Protein AF-A0A7D9LVQ4-F1 (afdb_monomer_lite)

Secondary structure (DSSP, 8-state):
-PPP--------TTGGGSTTS--PPP---------------------------------------PPPHHHHHHHHHHHHHHHHHHHHHHHHHHHHHHHHHHHHHHHH---SSHHHHHHHHHHHHHHHHHHHHHH---HHHHHHHHHHHHHHHHHHHHHHHHHHHH-HHHHHHHHH----SSS-HHHHHHHHHHHHHHHHHHHHHHHHHHH--

Sequence (213 aa):
MPKESNQPKSDSRALRRLDPYNGSPREREENPERSSRHSSGEKARSRPSQSPSRSETRSRSRSPSEPPQWARELLKNQEEYRKELKRLQSEIERDRASMSTRDWRVSQHVFKYVGNKKQYELNNSIADKIQVALTTTDEQQRTAALNEGKRLLNERNKHILLAEKFGWDTVECYAAEPLAADADDAERIRKAVKESKRIRDEKKKGIRTLHYI

Structure (mmCIF, N/CA/C/O backbone):
data_AF-A0A7D9LVQ4-F1
#
_entry.id   AF-A0A7D9LVQ4-F1
#
loop_
_atom_site.group_PDB
_atom_site.id
_atom_site.type_symbol
_atom_site.label_atom_id
_atom_site.label_alt_id
_atom_site.label_comp_id
_atom_site.label_asym_id
_atom_site.label_entity_id
_atom_site.label_seq_id
_atom_site.pdbx_PDB_ins_code
_atom_site.Cartn_x
_atom_site.Cartn_y
_atom_site.Cartn_z
_atom_site.occupancy
_atom_site.B_iso_or_equiv
_atom_site.auth_seq_id
_atom_site.auth_comp_id
_atom_site.auth_asym_id
_atom_site.auth_atom_id
_atom_site.pdbx_PDB_model_num
ATOM 1 N N . MET A 1 1 ? 11.023 55.617 -27.545 1.00 41.41 1 MET A N 1
ATOM 2 C CA . MET A 1 1 ? 10.652 54.511 -28.454 1.00 41.41 1 MET A CA 1
ATOM 3 C C . MET A 1 1 ? 10.755 53.191 -27.693 1.00 41.41 1 MET A C 1
ATOM 5 O O . MET A 1 1 ? 11.867 52.694 -27.552 1.00 41.41 1 MET A O 1
ATOM 9 N N . PRO A 1 2 ? 9.662 52.664 -27.116 1.00 40.16 2 PRO A N 1
ATOM 10 C CA . PRO A 1 2 ? 9.670 51.356 -26.466 1.00 40.16 2 PRO A CA 1
ATOM 11 C C . PRO A 1 2 ? 9.410 50.246 -27.496 1.00 40.16 2 PRO A C 1
ATOM 13 O O . PRO A 1 2 ? 8.572 50.405 -28.380 1.00 40.16 2 PRO A O 1
ATOM 16 N N . LYS A 1 3 ? 10.153 49.137 -27.403 1.00 42.44 3 LYS A N 1
ATOM 17 C CA . LYS A 1 3 ? 9.945 47.944 -28.235 1.00 42.44 3 LYS A CA 1
ATOM 18 C C . LYS A 1 3 ? 8.906 47.039 -27.575 1.00 42.44 3 LYS A C 1
ATOM 20 O O . LYS A 1 3 ? 9.013 46.737 -26.390 1.00 42.44 3 LYS A O 1
ATOM 25 N N . GLU A 1 4 ? 7.915 46.648 -28.365 1.00 39.34 4 GLU A N 1
ATOM 26 C CA . GLU A 1 4 ? 6.771 45.826 -27.982 1.00 39.34 4 GLU A CA 1
ATOM 27 C C . GLU A 1 4 ? 7.184 44.421 -27.522 1.00 39.34 4 GLU A C 1
ATOM 29 O O . GLU A 1 4 ? 7.961 43.718 -28.172 1.00 39.34 4 GLU A O 1
ATOM 34 N N . SER A 1 5 ? 6.626 44.005 -26.387 1.00 40.78 5 SER A N 1
ATOM 35 C CA . SER A 1 5 ? 6.684 42.641 -25.873 1.00 40.78 5 SER A CA 1
ATOM 36 C C . SER A 1 5 ? 5.582 41.788 -26.511 1.00 40.78 5 SER A C 1
ATOM 38 O O . SER A 1 5 ? 4.409 41.941 -26.171 1.00 40.78 5 SER A O 1
ATOM 40 N N . ASN A 1 6 ? 5.941 40.846 -27.384 1.00 39.41 6 ASN A N 1
ATOM 41 C CA . ASN A 1 6 ? 5.017 39.802 -27.832 1.00 39.41 6 ASN A CA 1
ATOM 42 C C . ASN A 1 6 ? 5.032 38.639 -26.829 1.00 39.41 6 ASN A C 1
ATOM 44 O O . ASN A 1 6 ? 5.944 37.814 -26.832 1.00 39.41 6 ASN A O 1
ATOM 48 N N . GLN A 1 7 ? 4.010 38.563 -25.974 1.00 43.53 7 GLN A N 1
ATOM 49 C CA . GLN A 1 7 ? 3.670 37.335 -25.253 1.00 43.53 7 GLN A CA 1
ATOM 50 C C . GLN A 1 7 ? 2.853 36.413 -26.171 1.00 43.53 7 GLN A C 1
ATOM 52 O O . GLN A 1 7 ? 1.798 36.832 -26.652 1.00 43.53 7 GLN A O 1
ATOM 57 N N . PRO A 1 8 ? 3.230 35.139 -26.362 1.00 41.81 8 PRO A N 1
ATOM 58 C CA . PRO A 1 8 ? 2.279 34.151 -26.837 1.00 41.81 8 PRO A CA 1
ATOM 59 C C . PRO A 1 8 ? 1.390 33.710 -25.666 1.00 41.81 8 PRO A C 1
ATOM 61 O O . PRO A 1 8 ? 1.856 33.127 -24.687 1.00 41.81 8 PRO A O 1
ATOM 64 N N . LYS A 1 9 ? 0.085 33.979 -25.783 1.00 54.03 9 LYS A N 1
ATOM 65 C CA . LYS A 1 9 ? -0.960 33.381 -24.944 1.00 54.03 9 LYS A CA 1
ATOM 66 C C . LYS A 1 9 ? -0.962 31.869 -25.181 1.00 54.03 9 LYS A C 1
ATOM 68 O O . LYS A 1 9 ? -1.559 31.390 -26.142 1.00 54.03 9 LYS A O 1
ATOM 73 N N . SER A 1 10 ? -0.274 31.107 -24.334 1.00 39.78 10 SER A N 1
ATOM 74 C CA . SER A 1 10 ? -0.435 29.656 -24.311 1.00 39.78 10 SER A CA 1
ATOM 75 C C . SER A 1 10 ? -1.704 29.326 -23.529 1.00 39.78 10 SER A C 1
ATOM 77 O O . SER A 1 10 ? -1.663 29.077 -22.321 1.00 39.78 10 SER A O 1
ATOM 79 N N . ASP A 1 11 ? -2.837 29.326 -24.226 1.00 51.34 11 ASP A N 1
ATOM 80 C CA . ASP A 1 11 ? -4.048 28.667 -23.749 1.00 51.34 11 ASP A CA 1
ATOM 81 C C . ASP A 1 11 ? -3.738 27.176 -23.587 1.00 51.34 11 ASP A C 1
ATOM 83 O O . ASP A 1 11 ? -3.742 26.380 -24.532 1.00 51.34 11 ASP A O 1
ATOM 87 N N . SER A 1 12 ? -3.391 26.799 -22.359 1.00 45.44 12 SER A N 1
ATOM 88 C CA . SER A 1 12 ? -3.079 25.424 -22.011 1.00 45.44 12 SER A CA 1
ATOM 89 C C . SER A 1 12 ? -4.330 24.571 -22.180 1.00 45.44 12 SER A C 1
ATOM 91 O O . SER A 1 12 ? -5.287 24.647 -21.411 1.00 45.44 12 SER A O 1
ATOM 93 N N . ARG A 1 13 ? -4.264 23.669 -23.161 1.00 48.88 13 ARG A N 1
ATOM 94 C CA . ARG A 1 13 ? -5.197 22.564 -23.453 1.00 48.88 13 ARG A CA 1
ATOM 95 C C . ARG A 1 13 ? -5.576 21.716 -22.220 1.00 48.88 13 ARG A C 1
ATOM 97 O O . ARG A 1 13 ? -6.521 20.935 -22.286 1.00 48.88 13 ARG A O 1
ATOM 104 N N . ALA A 1 14 ? -4.839 21.866 -21.117 1.00 46.91 14 ALA A N 1
ATOM 105 C CA . ALA A 1 14 ? -5.085 21.252 -19.818 1.00 46.91 14 ALA A CA 1
ATOM 106 C C . ALA A 1 14 ? -6.321 21.813 -19.085 1.00 46.91 14 ALA A C 1
ATOM 108 O O . ALA A 1 14 ? -6.994 21.044 -18.407 1.00 46.91 14 ALA A O 1
ATOM 109 N N . LEU A 1 15 ? -6.672 23.095 -19.262 1.00 44.94 15 LEU A N 1
ATOM 110 C CA . LEU A 1 15 ? -7.808 23.703 -18.549 1.00 44.94 15 LEU A CA 1
ATOM 111 C C . LEU A 1 15 ? -9.171 23.299 -19.134 1.00 44.94 15 LEU A C 1
ATOM 113 O O . LEU A 1 15 ? -10.131 23.145 -18.395 1.00 44.94 15 LEU A O 1
ATOM 117 N N . ARG A 1 16 ? -9.252 22.986 -20.435 1.00 46.41 16 ARG A N 1
ATOM 118 C CA . ARG A 1 16 ? -10.515 22.568 -21.083 1.00 46.41 16 ARG A CA 1
ATOM 119 C C . ARG A 1 16 ? -10.973 21.142 -20.750 1.00 46.41 16 ARG A C 1
ATOM 121 O O . ARG A 1 16 ? -12.013 20.711 -21.236 1.00 46.41 16 ARG A O 1
ATOM 128 N N . ARG A 1 17 ? -10.197 20.371 -19.982 1.00 51.84 17 ARG A N 1
ATOM 129 C CA . ARG A 1 17 ? -10.533 18.975 -19.641 1.00 51.84 17 ARG A CA 1
ATOM 130 C C . ARG A 1 17 ? -11.261 18.817 -18.308 1.00 51.84 17 ARG A C 1
ATOM 132 O 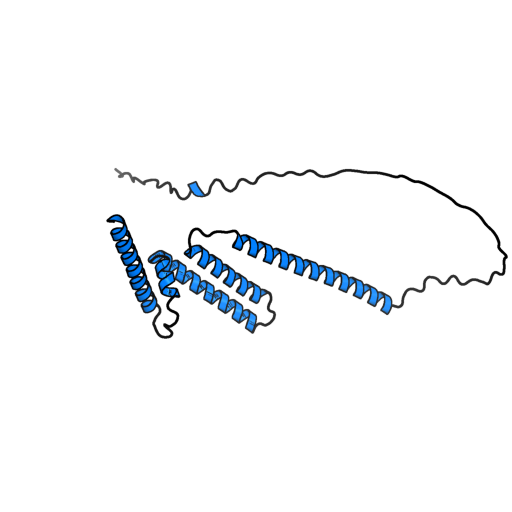O . ARG A 1 17 ? -11.652 17.697 -17.995 1.00 51.84 17 ARG A O 1
ATOM 139 N N . LEU A 1 18 ? -11.442 19.898 -17.550 1.00 45.56 18 LEU A N 1
ATOM 140 C CA . LEU A 1 18 ? -12.028 19.841 -16.209 1.00 45.56 18 LEU A CA 1
ATOM 141 C C . LEU A 1 18 ? -13.467 20.379 -16.122 1.00 45.56 18 LEU A C 1
ATOM 143 O O . LEU A 1 18 ? -14.102 20.188 -15.092 1.00 45.56 18 LEU A O 1
ATOM 147 N N . ASP A 1 19 ? -14.020 20.952 -17.194 1.00 47.47 19 ASP A N 1
ATOM 148 C CA . ASP A 1 19 ? -15.305 21.666 -17.116 1.00 47.47 19 ASP A CA 1
ATOM 149 C C . ASP A 1 19 ? -16.617 20.859 -17.275 1.00 47.47 19 ASP A C 1
ATOM 151 O O . ASP A 1 19 ? -17.645 21.397 -16.869 1.00 47.47 19 ASP A O 1
ATOM 155 N N . PRO A 1 20 ? -16.703 19.606 -17.779 1.00 47.31 20 PRO A N 1
ATOM 156 C CA . PRO A 1 20 ? -18.029 18.997 -17.950 1.00 47.31 20 PRO A CA 1
ATOM 157 C C . PRO A 1 20 ? -18.538 18.153 -16.765 1.00 47.31 20 PRO A C 1
ATOM 159 O O . PRO A 1 20 ? -19.626 17.597 -16.871 1.00 47.31 20 PRO A O 1
ATOM 162 N N . TYR A 1 21 ? -17.819 18.031 -15.641 1.00 47.75 21 TYR A N 1
ATOM 163 C CA . TYR A 1 21 ? -18.148 17.010 -14.623 1.00 47.75 21 TYR A CA 1
ATOM 164 C C . TYR A 1 21 ? -18.778 17.505 -13.307 1.00 47.75 21 TYR A C 1
ATOM 166 O O . TYR A 1 21 ? -18.943 16.705 -12.393 1.00 47.75 21 TYR A O 1
ATOM 174 N N . ASN A 1 22 ? -19.221 18.766 -13.221 1.00 45.91 22 ASN A N 1
ATOM 175 C CA . ASN A 1 22 ? -19.940 19.297 -12.044 1.00 45.91 22 ASN A CA 1
ATOM 176 C C . ASN A 1 22 ? -21.467 19.454 -12.229 1.00 45.91 22 ASN A C 1
ATOM 178 O O . ASN A 1 22 ? -22.117 20.181 -11.480 1.00 45.91 22 ASN A O 1
ATOM 182 N N . GLY A 1 23 ? -22.073 18.772 -13.204 1.00 37.34 23 GLY A N 1
ATOM 183 C CA . GLY A 1 23 ? -23.531 18.748 -13.370 1.00 37.34 23 GLY A CA 1
ATOM 184 C C . GLY A 1 23 ? -24.192 17.613 -12.582 1.00 37.34 23 GLY A C 1
ATOM 185 O O . GLY A 1 23 ? -24.276 16.498 -13.089 1.00 37.34 23 GLY A O 1
ATOM 186 N N . SER A 1 24 ? -24.686 17.886 -11.370 1.00 40.53 24 SER A N 1
ATOM 187 C CA . SER A 1 24 ? -25.572 16.966 -10.632 1.00 40.53 24 SER A CA 1
ATOM 188 C C . SER A 1 24 ? -26.887 16.722 -11.385 1.00 40.53 24 SER A C 1
ATOM 190 O O . SER A 1 24 ? -27.553 17.694 -11.756 1.00 40.53 24 SER A O 1
ATOM 192 N N . PRO A 1 25 ? -27.351 15.468 -11.537 1.00 39.19 25 PRO A N 1
ATOM 193 C CA . PRO A 1 25 ? -28.743 15.203 -11.864 1.00 39.19 25 PRO A CA 1
ATOM 194 C C . PRO A 1 25 ? -29.635 15.465 -10.648 1.00 39.19 25 PRO A C 1
ATOM 196 O O . PRO A 1 25 ? -29.386 14.978 -9.546 1.00 39.19 25 PRO A O 1
ATOM 199 N N . ARG A 1 26 ? -30.658 16.277 -10.908 1.00 35.12 26 ARG A N 1
ATOM 200 C CA . ARG A 1 26 ? -31.693 16.756 -9.999 1.00 35.12 26 ARG A CA 1
ATOM 201 C C . ARG A 1 26 ? -32.497 15.642 -9.327 1.00 35.12 26 ARG A C 1
ATOM 203 O O . ARG A 1 26 ? -32.717 14.570 -9.881 1.00 35.12 26 ARG A O 1
ATOM 210 N N . GLU A 1 27 ? -32.963 16.028 -8.149 1.00 35.53 27 GLU A N 1
ATOM 211 C CA . GLU A 1 27 ? -34.036 15.504 -7.312 1.00 35.53 27 GLU A CA 1
ATOM 212 C C . GLU A 1 27 ? -35.165 14.778 -8.057 1.00 35.53 27 GLU A C 1
ATOM 214 O O . GLU A 1 27 ? -35.695 15.254 -9.063 1.00 35.53 27 GLU A O 1
ATOM 219 N N . ARG A 1 28 ? -35.616 13.676 -7.455 1.00 30.42 28 ARG A N 1
ATOM 220 C CA . ARG A 1 28 ? -37.018 13.273 -7.517 1.00 30.42 28 ARG A CA 1
ATOM 221 C C . ARG A 1 28 ? -37.479 12.905 -6.112 1.00 30.42 28 ARG A C 1
ATOM 223 O O . ARG A 1 28 ? -37.323 11.771 -5.668 1.00 30.42 28 ARG A O 1
ATOM 230 N N . GLU A 1 29 ? -37.988 13.912 -5.412 1.00 36.12 29 GLU A N 1
ATOM 231 C CA . GLU A 1 29 ? -38.986 13.726 -4.362 1.00 36.12 29 GLU A CA 1
ATOM 232 C C . GLU A 1 29 ? -40.228 13.080 -4.978 1.00 36.12 29 GLU A C 1
ATOM 234 O O . GLU A 1 29 ? -40.628 13.515 -6.051 1.00 36.12 29 GLU A O 1
ATOM 239 N N . GLU A 1 30 ? -40.847 12.116 -4.292 1.00 31.17 30 GLU A N 1
ATOM 240 C CA . GLU A 1 30 ? -42.290 12.140 -4.011 1.00 31.17 30 GLU A CA 1
ATOM 241 C C . GLU A 1 30 ? -42.520 11.462 -2.649 1.00 31.17 30 GLU A C 1
ATOM 243 O O . GLU A 1 30 ? -42.105 10.328 -2.403 1.00 31.17 30 GLU A O 1
ATOM 248 N N . ASN A 1 31 ? -43.137 12.219 -1.747 1.00 29.56 31 ASN A N 1
ATOM 249 C CA . ASN A 1 31 ? -43.658 11.806 -0.447 1.00 29.56 31 ASN A CA 1
ATOM 250 C C . ASN A 1 31 ? -45.212 11.818 -0.544 1.00 29.56 31 ASN A C 1
ATOM 252 O O . ASN A 1 31 ? -45.757 11.982 -1.632 1.00 29.56 31 ASN A O 1
ATOM 256 N N . PRO A 1 32 ? -45.944 11.717 0.570 1.00 60.38 32 PRO A N 1
ATOM 257 C CA . PRO A 1 32 ? -46.756 10.593 1.034 1.00 60.38 32 PRO A CA 1
ATOM 258 C C . PRO A 1 32 ? -48.264 10.782 0.760 1.00 60.38 32 PRO A C 1
ATOM 260 O O . PRO A 1 32 ? -48.680 11.821 0.271 1.00 60.38 32 PRO A O 1
ATOM 263 N N . GLU A 1 33 ? -49.109 9.818 1.152 1.00 31.59 33 GLU A N 1
ATOM 264 C CA . GLU A 1 33 ? -50.241 10.058 2.074 1.00 31.59 33 GLU A CA 1
ATOM 265 C C . GLU A 1 33 ? -51.226 8.876 2.169 1.00 31.59 33 GLU A C 1
ATOM 267 O O . GLU A 1 33 ? -51.592 8.278 1.164 1.00 31.59 33 GLU A O 1
ATOM 272 N N . ARG A 1 34 ? -51.755 8.703 3.400 1.00 32.25 34 ARG A N 1
ATOM 273 C CA . ARG A 1 34 ? -53.138 8.295 3.756 1.00 32.25 34 ARG A CA 1
ATOM 274 C C . ARG A 1 34 ? -53.580 6.863 3.410 1.00 32.25 34 ARG A C 1
ATOM 276 O O . ARG A 1 34 ? -53.194 6.285 2.418 1.00 32.25 34 ARG A O 1
ATOM 283 N N . SER A 1 35 ? -54.505 6.213 4.109 1.00 29.62 35 SER A N 1
ATOM 284 C CA . SER A 1 35 ? -55.306 6.432 5.321 1.00 29.62 35 SER A CA 1
ATOM 285 C C . SER A 1 35 ? -56.322 5.283 5.319 1.00 29.62 35 SER A C 1
ATOM 287 O O . SER A 1 35 ? -56.847 4.995 4.249 1.00 29.62 35 SER A O 1
ATOM 289 N N . SER A 1 36 ? -56.711 4.779 6.502 1.00 33.19 36 SER A N 1
ATOM 290 C CA . SER A 1 36 ? -58.080 4.283 6.779 1.00 33.19 36 SER A CA 1
ATOM 291 C C . SER A 1 36 ? -58.478 2.957 6.093 1.00 33.19 36 SER A C 1
ATOM 293 O O . SER A 1 36 ? -58.090 2.675 4.977 1.00 33.19 36 SER A O 1
ATOM 295 N N . ARG A 1 37 ? -59.309 2.057 6.615 1.00 33.34 37 ARG A N 1
ATOM 296 C CA . ARG A 1 37 ? -60.039 1.806 7.866 1.00 33.34 37 ARG A CA 1
ATOM 297 C C . ARG A 1 37 ? -60.650 0.402 7.673 1.00 33.34 37 ARG A C 1
ATOM 299 O O . ARG A 1 37 ? -60.961 0.033 6.549 1.00 33.34 37 ARG A O 1
ATOM 306 N N . HIS A 1 38 ? -60.880 -0.289 8.786 1.00 36.44 38 HIS A N 1
ATOM 307 C CA . HIS A 1 38 ? -62.028 -1.160 9.092 1.00 36.44 38 HIS A CA 1
ATOM 308 C C . HIS A 1 38 ? -62.482 -2.222 8.073 1.00 36.44 38 HIS A C 1
ATOM 310 O O . HIS A 1 38 ? -63.027 -1.895 7.025 1.00 36.44 38 HIS A O 1
ATOM 316 N N . SER A 1 39 ? -62.522 -3.487 8.503 1.00 32.31 39 SER A N 1
ATOM 317 C CA . SER A 1 39 ? -63.793 -4.228 8.471 1.00 32.31 39 SER A CA 1
ATOM 318 C C . SER A 1 39 ? -63.799 -5.495 9.320 1.00 32.31 39 SER A C 1
ATOM 320 O O . SER A 1 39 ? -62.857 -6.276 9.375 1.00 32.31 39 SER A O 1
ATOM 322 N N . SER A 1 40 ? -64.933 -5.604 9.990 1.00 43.06 40 SER A N 1
ATOM 323 C CA . SER A 1 40 ? -65.486 -6.601 10.893 1.00 43.06 40 SER A CA 1
ATOM 324 C C . SER A 1 40 ? -66.015 -7.861 10.193 1.00 43.06 40 SER A C 1
ATOM 326 O O . SER A 1 40 ? -66.334 -7.835 9.009 1.00 43.06 40 SER A O 1
ATOM 328 N N . GLY A 1 41 ? -66.209 -8.927 10.976 1.00 31.44 41 GLY A N 1
ATOM 329 C CA . GLY A 1 41 ? -67.007 -10.115 10.631 1.00 31.44 41 GLY A CA 1
ATOM 330 C C . GLY A 1 41 ? -66.762 -11.238 11.647 1.00 31.44 41 GLY A C 1
ATOM 331 O O . GLY A 1 41 ? -65.756 -11.926 11.575 1.00 31.44 41 GLY A O 1
ATOM 332 N N . GLU A 1 42 ? -67.471 -11.245 12.778 1.00 36.44 42 GLU A N 1
ATOM 333 C CA . GLU A 1 42 ? -68.610 -12.138 13.073 1.00 36.44 42 GLU A CA 1
ATOM 334 C C . GLU A 1 42 ? -68.379 -13.644 12.816 1.00 36.44 42 GLU A C 1
ATOM 336 O O . GLU A 1 42 ? -68.316 -14.080 11.671 1.00 36.44 42 GLU A O 1
ATOM 341 N N . LYS A 1 43 ? -68.455 -14.475 13.871 1.00 39.91 43 LYS A N 1
ATOM 342 C CA . LYS A 1 43 ? -69.637 -15.331 14.117 1.00 39.91 43 LYS A CA 1
ATOM 343 C C . LYS A 1 43 ? -69.551 -16.131 15.420 1.00 39.91 43 LYS A C 1
ATOM 345 O O . LYS A 1 43 ? -68.512 -16.634 15.828 1.00 39.91 43 LYS A O 1
ATOM 350 N N . ALA A 1 44 ? -70.719 -16.217 16.044 1.00 40.00 44 ALA A N 1
ATOM 351 C CA . ALA A 1 44 ? -71.031 -16.791 17.340 1.00 40.00 44 ALA A CA 1
ATOM 352 C C . ALA A 1 44 ? -71.012 -18.328 17.394 1.00 40.00 44 ALA A C 1
ATOM 354 O O . ALA A 1 44 ? -71.257 -18.996 16.390 1.00 40.00 44 ALA A O 1
ATOM 355 N N . ARG A 1 45 ? -70.923 -18.864 18.621 1.00 38.09 45 ARG A N 1
ATOM 356 C CA . ARG A 1 45 ? -71.774 -19.975 19.083 1.00 38.09 45 ARG A CA 1
ATOM 357 C C . ARG A 1 45 ? -71.902 -19.979 20.612 1.00 38.09 45 ARG A C 1
ATOM 359 O O . ARG A 1 45 ? -70.921 -20.074 21.337 1.00 38.09 45 ARG A O 1
ATOM 366 N N . SER A 1 46 ? -73.147 -19.857 21.067 1.00 35.78 46 SER A N 1
ATOM 367 C CA . SER A 1 46 ? -73.645 -20.116 22.427 1.00 35.78 46 SER A CA 1
ATOM 368 C C . SER A 1 46 ? -73.520 -21.619 22.754 1.00 35.78 46 SER A C 1
ATOM 370 O O . SER A 1 46 ? -73.516 -22.429 21.830 1.00 35.78 46 SER A O 1
ATOM 372 N N . ARG A 1 47 ? -73.450 -22.091 24.009 1.00 44.75 47 ARG A N 1
ATOM 373 C CA . ARG A 1 47 ? -74.527 -22.163 25.031 1.00 44.75 47 ARG A CA 1
ATOM 374 C C . ARG A 1 47 ? -73.979 -22.915 26.300 1.00 44.75 47 ARG A C 1
ATOM 376 O O . ARG A 1 47 ? -72.795 -23.225 26.298 1.00 44.75 47 ARG A O 1
ATOM 383 N N . PRO A 1 48 ? -74.734 -23.173 27.396 1.00 50.97 48 PRO A N 1
ATOM 384 C CA . PRO A 1 48 ? -74.494 -22.499 28.677 1.00 50.97 48 PRO A CA 1
ATOM 385 C C . PRO A 1 48 ? -74.351 -23.429 29.913 1.00 50.97 48 PRO A C 1
ATOM 387 O O . PRO A 1 48 ? -74.487 -24.645 29.832 1.00 50.97 48 PRO A O 1
ATOM 390 N N . SER A 1 49 ? -74.277 -22.766 31.075 1.00 35.41 49 SER A N 1
ATOM 391 C CA . SER A 1 49 ? -74.829 -23.161 32.386 1.00 35.41 49 SER A CA 1
ATOM 392 C C . SER A 1 49 ? -73.899 -23.907 33.356 1.00 35.41 49 SER A C 1
ATOM 394 O O . SER A 1 49 ? -73.526 -25.048 33.136 1.00 35.41 49 SER A O 1
ATOM 396 N N . GLN A 1 50 ? -73.551 -23.255 34.469 1.00 34.88 50 GLN A N 1
ATOM 397 C CA . GLN A 1 50 ? -74.200 -23.390 35.786 1.00 34.88 50 GLN A CA 1
ATOM 398 C C . GLN A 1 50 ? -73.246 -22.856 36.865 1.00 34.88 50 GLN A C 1
ATOM 400 O O . GLN A 1 50 ? -72.119 -23.318 37.014 1.00 34.88 50 GLN A O 1
ATOM 405 N N . SER A 1 51 ? -73.707 -21.857 37.615 1.00 39.28 51 SER A N 1
ATOM 406 C CA . SER A 1 51 ? -73.126 -21.478 38.907 1.00 39.28 51 SER A CA 1
ATOM 407 C C . SER A 1 51 ? -73.536 -22.514 39.966 1.00 39.28 51 SER A C 1
ATOM 409 O O . SER A 1 51 ? -74.566 -23.169 39.804 1.00 39.28 51 SER A O 1
ATOM 411 N N . PRO A 1 52 ? -72.810 -22.604 41.090 1.00 47.12 52 PRO A N 1
ATOM 412 C CA . PRO A 1 52 ? -73.311 -21.852 42.233 1.00 47.12 52 PRO A CA 1
ATOM 413 C C . PRO A 1 52 ? -72.231 -21.161 43.072 1.00 47.12 52 PRO A C 1
ATOM 415 O O . PRO A 1 52 ? -71.091 -21.593 43.209 1.00 47.12 52 PRO A O 1
ATOM 418 N N . SER A 1 53 ? -72.688 -20.061 43.657 1.00 41.19 53 SER A N 1
ATOM 419 C CA . SER A 1 53 ? -72.096 -19.257 44.716 1.00 41.19 53 SER A CA 1
ATOM 420 C C . SER A 1 53 ? -71.356 -20.043 45.801 1.00 41.19 53 SER A C 1
ATOM 422 O O . SER A 1 53 ? -71.924 -20.982 46.364 1.00 41.19 53 SER A O 1
ATOM 424 N N . ARG A 1 54 ? -70.218 -19.508 46.265 1.00 36.94 54 ARG A N 1
ATOM 425 C CA . ARG A 1 54 ? -70.007 -19.351 47.710 1.00 36.94 54 ARG A CA 1
ATOM 426 C C . ARG A 1 54 ? -68.897 -18.360 48.073 1.00 36.94 54 ARG A C 1
ATOM 428 O O . ARG A 1 54 ? -67.768 -18.468 47.614 1.00 36.94 54 ARG A O 1
ATOM 435 N N . SER A 1 55 ? -69.284 -17.487 49.003 1.00 37.41 55 SER A N 1
ATOM 436 C CA . SER A 1 55 ? -68.492 -16.813 50.040 1.00 37.41 55 SER A CA 1
ATOM 437 C C . SER A 1 55 ? -67.439 -15.785 49.627 1.00 37.41 55 SER A C 1
ATOM 439 O O . SER A 1 55 ? -66.301 -16.096 49.292 1.00 37.41 55 SER A O 1
ATOM 441 N N . GLU A 1 56 ? -67.840 -14.531 49.834 1.00 47.03 56 GLU A N 1
ATOM 442 C CA . GLU A 1 56 ? -66.994 -13.423 50.253 1.00 47.03 56 GLU A CA 1
ATOM 443 C C . GLU A 1 56 ? -66.015 -13.836 51.360 1.00 47.03 56 GLU A C 1
ATOM 445 O O . GLU A 1 56 ? -66.407 -14.244 52.454 1.00 47.03 56 GLU A O 1
ATOM 450 N N . THR A 1 57 ? -64.731 -13.596 51.115 1.00 42.50 57 THR A N 1
ATOM 451 C CA . THR A 1 57 ? -63.777 -13.275 52.174 1.00 42.50 57 THR A CA 1
ATOM 452 C C . THR A 1 57 ? -62.988 -12.043 51.765 1.00 42.50 57 THR A C 1
ATOM 454 O O . THR A 1 57 ? -62.122 -12.102 50.898 1.00 42.50 57 THR A O 1
ATOM 457 N N . ARG A 1 58 ? -63.329 -10.930 52.422 1.00 40.62 58 ARG A N 1
ATOM 458 C CA . ARG A 1 58 ? -62.424 -9.897 52.943 1.00 40.62 58 ARG A CA 1
ATOM 459 C C . ARG A 1 58 ? -61.170 -9.590 52.114 1.00 40.62 58 ARG A C 1
ATOM 461 O O . ARG A 1 58 ? -60.149 -10.260 52.212 1.00 40.62 58 ARG A O 1
ATOM 468 N N . SER A 1 59 ? -61.239 -8.441 51.450 1.00 48.12 59 SER A N 1
ATOM 469 C CA . SER A 1 59 ? -60.253 -7.358 51.511 1.00 48.12 59 SER A CA 1
ATOM 470 C C . SER A 1 59 ? -58.798 -7.741 51.795 1.00 48.12 59 SER A C 1
ATOM 472 O O . SER A 1 59 ? -58.383 -7.878 52.945 1.00 48.12 59 SER A O 1
ATOM 474 N N . ARG A 1 60 ? -57.981 -7.676 50.747 1.00 41.97 60 ARG A N 1
ATOM 475 C CA . ARG A 1 60 ? -56.736 -6.904 50.784 1.00 41.97 60 ARG A CA 1
ATOM 476 C C . ARG A 1 60 ? -56.417 -6.465 49.365 1.00 41.97 60 ARG A C 1
ATOM 478 O O . ARG A 1 60 ? -55.859 -7.224 48.580 1.00 41.97 60 ARG A O 1
ATOM 485 N N . SER A 1 61 ? -56.773 -5.224 49.055 1.00 47.47 61 SER A N 1
ATOM 486 C CA . SER A 1 61 ? -56.186 -4.466 47.957 1.00 47.47 61 SER A CA 1
ATOM 487 C C . SER A 1 61 ? -54.679 -4.398 48.215 1.00 47.47 61 SER A C 1
ATOM 489 O O . SER A 1 61 ? -54.190 -3.507 48.903 1.00 47.47 61 SER A O 1
ATOM 491 N N . ARG A 1 62 ? -53.935 -5.407 47.756 1.00 50.97 62 ARG A N 1
ATOM 492 C CA . ARG A 1 62 ? -52.489 -5.297 47.612 1.00 50.97 62 ARG A CA 1
ATOM 493 C C . ARG A 1 62 ? -52.289 -4.354 46.441 1.00 50.97 62 ARG A C 1
ATOM 495 O O . ARG A 1 62 ? -52.433 -4.757 45.291 1.00 50.97 62 ARG A O 1
ATOM 502 N N . SER A 1 63 ? -51.987 -3.096 46.746 1.00 58.34 63 SER A N 1
ATOM 503 C CA . SER A 1 63 ? -51.282 -2.222 45.813 1.00 58.34 63 SER A CA 1
ATOM 504 C C . SER A 1 63 ? -50.155 -3.042 45.171 1.00 58.34 63 SER A C 1
ATOM 506 O O . SER A 1 63 ? -49.518 -3.808 45.907 1.00 58.34 63 SER A O 1
ATOM 508 N N . PRO A 1 64 ? -49.918 -2.954 43.848 1.00 59.00 64 PRO A N 1
ATOM 509 C CA . PRO A 1 64 ? -48.825 -3.683 43.218 1.00 59.00 64 PRO A CA 1
ATOM 510 C C . PRO A 1 64 ? -47.553 -3.359 43.995 1.00 59.00 64 PRO A C 1
ATOM 512 O O . PRO A 1 64 ? -47.143 -2.200 44.046 1.00 59.00 64 PRO A O 1
ATOM 515 N N . SER A 1 65 ? -47.003 -4.346 44.708 1.00 72.31 65 SER A N 1
ATOM 516 C CA . SER A 1 65 ? -45.797 -4.129 45.493 1.00 72.31 65 SER A CA 1
ATOM 517 C C . SER A 1 65 ? -44.716 -3.749 44.504 1.00 72.31 65 SER A C 1
ATOM 519 O O . SER A 1 65 ? -44.386 -4.537 43.614 1.00 72.31 65 SER A O 1
ATOM 521 N N . GLU A 1 66 ? -44.240 -2.522 44.633 1.00 77.31 66 GLU A N 1
ATOM 522 C CA . GLU A 1 66 ? -43.221 -1.962 43.774 1.00 77.31 66 GLU A CA 1
ATOM 523 C C . GLU A 1 66 ? -42.033 -2.944 43.721 1.00 77.31 6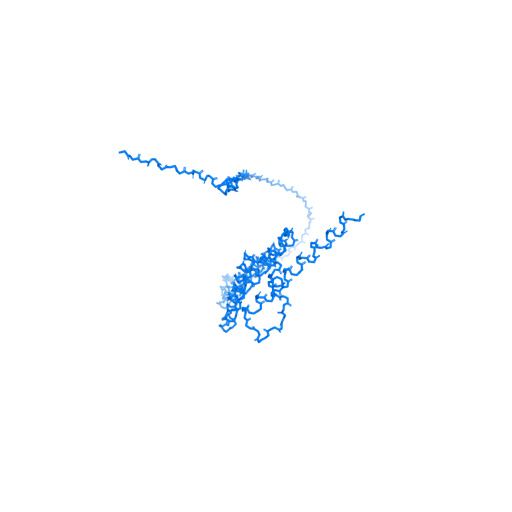6 GLU A C 1
ATOM 525 O O . GLU A 1 66 ? -41.587 -3.403 44.780 1.00 77.31 66 GLU A O 1
ATOM 530 N N . PRO A 1 67 ? -41.559 -3.349 42.526 1.00 83.81 67 PRO A N 1
ATOM 531 C CA . PRO A 1 67 ? -40.568 -4.409 42.419 1.00 83.81 67 PRO A CA 1
ATOM 532 C C . PRO A 1 67 ? -39.321 -4.056 43.241 1.00 83.81 67 PRO A C 1
ATOM 534 O O . PRO A 1 67 ? -38.954 -2.874 43.305 1.00 83.81 67 PRO A O 1
ATOM 537 N N . PRO A 1 68 ? -38.666 -5.044 43.879 1.00 90.69 68 PRO A N 1
ATOM 538 C CA . PRO A 1 68 ? -37.450 -4.809 44.647 1.00 90.69 68 PRO A CA 1
ATOM 539 C C . PRO A 1 68 ? -36.419 -4.026 43.828 1.00 90.69 68 PRO A C 1
ATOM 541 O O . PRO A 1 68 ? -36.340 -4.200 42.612 1.00 90.69 68 PRO A O 1
ATOM 544 N N . GLN A 1 69 ? -35.615 -3.184 44.478 1.00 90.00 69 GLN A N 1
ATOM 545 C CA . GLN A 1 69 ? -34.645 -2.320 43.789 1.00 90.00 69 GLN A CA 1
ATOM 546 C C . GLN A 1 69 ? -33.733 -3.104 42.836 1.00 90.00 69 GLN A C 1
ATOM 548 O O . GLN A 1 69 ? -33.578 -2.709 41.685 1.00 90.00 69 GLN A O 1
ATOM 553 N N . TRP A 1 70 ? -33.245 -4.276 43.256 1.00 92.38 70 TRP A N 1
ATOM 554 C CA . TRP A 1 70 ? -32.419 -5.146 42.413 1.00 92.38 70 TRP A CA 1
ATOM 555 C C . TRP A 1 70 ? -33.127 -5.595 41.126 1.00 92.38 70 TRP A C 1
ATOM 557 O O . TRP A 1 70 ? -32.478 -5.749 40.098 1.00 92.38 70 TRP A O 1
ATOM 567 N N . ALA A 1 71 ? -34.449 -5.789 41.150 1.00 92.31 71 ALA A N 1
ATOM 568 C CA . ALA A 1 71 ? -35.214 -6.223 39.983 1.00 92.31 71 ALA A CA 1
ATOM 569 C C . ALA A 1 71 ? -35.383 -5.081 38.971 1.00 92.31 71 ALA A C 1
ATOM 571 O O . ALA A 1 71 ? -35.365 -5.318 37.765 1.00 92.31 71 ALA A O 1
ATOM 572 N N . ARG A 1 72 ? -35.497 -3.835 39.453 1.00 92.06 72 ARG A N 1
ATOM 573 C CA . ARG A 1 72 ? -35.501 -2.637 38.597 1.00 92.06 72 ARG A CA 1
ATOM 574 C C . ARG A 1 72 ? -34.120 -2.377 38.004 1.00 92.06 72 ARG A C 1
ATOM 576 O O . ARG A 1 72 ? -34.024 -2.117 36.810 1.00 92.06 72 ARG A O 1
ATOM 583 N N . GLU A 1 73 ? -33.071 -2.503 38.816 1.00 94.94 73 GLU A N 1
ATOM 584 C CA . GLU A 1 73 ? -31.675 -2.382 38.378 1.00 94.94 73 GLU A CA 1
ATOM 585 C C . GLU A 1 73 ? -31.347 -3.432 37.306 1.00 94.94 73 GLU A C 1
ATOM 587 O O . GLU A 1 73 ? -30.795 -3.111 36.259 1.00 94.94 73 GLU A O 1
ATOM 592 N N . LEU A 1 74 ? -31.768 -4.685 37.518 1.00 95.50 74 LEU A N 1
ATOM 593 C CA . LEU A 1 74 ? -31.582 -5.770 36.557 1.00 95.50 74 LEU A CA 1
ATOM 594 C C . LEU A 1 74 ? -32.303 -5.491 35.232 1.00 95.50 74 LEU A C 1
ATOM 596 O O . LEU A 1 74 ? -31.736 -5.734 34.167 1.00 95.50 74 LEU A O 1
ATOM 600 N N . LEU A 1 75 ? -33.533 -4.970 35.285 1.00 94.62 75 LEU A N 1
ATOM 601 C CA . LEU A 1 75 ? -34.294 -4.611 34.087 1.00 94.62 75 LEU A CA 1
ATOM 602 C C . LEU A 1 75 ? -33.625 -3.460 33.324 1.00 94.62 75 LEU A C 1
ATOM 604 O O . LEU A 1 75 ? -33.471 -3.539 32.106 1.00 94.62 75 LEU A O 1
ATOM 608 N N . LYS A 1 76 ? -33.164 -2.434 34.044 1.00 94.69 76 LYS A N 1
ATOM 609 C CA . LYS A 1 76 ? -32.422 -1.305 33.475 1.00 94.69 76 LYS A CA 1
ATOM 610 C C . LYS A 1 76 ? -31.132 -1.773 32.795 1.00 94.69 76 LYS A C 1
ATOM 612 O O . LYS A 1 76 ? -30.913 -1.453 31.628 1.00 94.69 76 LYS A O 1
ATOM 617 N N . ASN A 1 77 ? -30.342 -2.614 33.463 1.00 95.69 77 ASN A N 1
ATOM 618 C CA . ASN A 1 77 ? -29.135 -3.206 32.882 1.00 95.69 77 ASN A CA 1
ATOM 619 C C . ASN A 1 77 ? -29.463 -4.046 31.639 1.00 95.69 77 ASN A C 1
ATOM 621 O O . ASN A 1 77 ? -28.753 -3.984 30.639 1.00 95.69 77 ASN A O 1
ATOM 625 N N . GLN A 1 78 ? -30.564 -4.804 31.651 1.00 96.62 78 GLN A N 1
ATOM 626 C CA . GLN A 1 78 ? -30.997 -5.577 30.485 1.00 96.62 78 GLN A CA 1
ATOM 627 C C . GLN A 1 78 ? -31.331 -4.674 29.286 1.00 96.62 78 GLN A C 1
ATOM 629 O O . GLN A 1 78 ? -30.999 -5.014 28.148 1.00 96.62 78 GLN A O 1
ATOM 634 N N . GLU A 1 79 ? -31.977 -3.530 29.514 1.00 96.38 79 GLU A N 1
ATOM 635 C CA . GLU A 1 79 ? -32.245 -2.542 28.465 1.00 96.38 79 GLU A CA 1
ATOM 636 C C . GLU A 1 79 ? -30.962 -1.907 27.925 1.00 96.38 79 GLU A C 1
ATOM 638 O O . GLU A 1 79 ? -30.830 -1.743 26.710 1.00 96.38 79 GLU A O 1
ATOM 643 N N . GLU A 1 80 ? -30.009 -1.584 28.799 1.00 96.44 80 GLU A N 1
ATOM 644 C CA . GLU A 1 80 ? -28.702 -1.041 28.418 1.00 96.44 80 GLU A CA 1
ATOM 645 C C . GLU A 1 80 ? -27.905 -2.041 27.574 1.00 96.44 80 GLU A C 1
ATOM 647 O O . GLU A 1 80 ? -27.488 -1.704 26.465 1.00 96.44 80 GLU A O 1
ATOM 652 N N . TYR A 1 81 ? -27.804 -3.304 28.000 1.00 96.50 81 TYR A N 1
ATOM 653 C CA . TYR A 1 81 ? -27.147 -4.344 27.204 1.00 96.50 81 TYR A CA 1
ATOM 654 C C . TYR A 1 81 ? -27.835 -4.572 25.857 1.00 96.50 81 TYR A C 1
ATOM 656 O O . TYR A 1 81 ? -27.164 -4.760 24.846 1.00 96.50 81 TYR A O 1
ATOM 664 N N . ARG A 1 82 ? -29.172 -4.514 25.796 1.00 96.38 82 ARG A N 1
ATOM 665 C CA . ARG A 1 82 ? -29.903 -4.612 24.521 1.00 96.38 82 ARG A CA 1
ATOM 666 C C . ARG A 1 82 ? -29.588 -3.448 23.584 1.00 96.38 82 ARG A C 1
ATOM 668 O O . ARG A 1 82 ? -29.512 -3.661 22.374 1.00 96.38 82 ARG A O 1
ATOM 675 N N . LYS A 1 83 ? -29.430 -2.231 24.111 1.00 96.94 83 LYS A N 1
ATOM 676 C CA . LYS A 1 83 ? -29.033 -1.057 23.318 1.00 96.94 83 LYS A CA 1
ATOM 677 C C . LYS A 1 83 ? -27.606 -1.209 22.803 1.00 96.94 83 LYS A C 1
ATOM 679 O O . LYS A 1 83 ? -27.384 -1.002 21.613 1.00 96.94 83 LYS A O 1
ATOM 684 N N . GLU A 1 84 ? -26.684 -1.638 23.659 1.00 96.38 84 GLU A N 1
ATOM 685 C CA . GLU A 1 84 ? -25.284 -1.832 23.278 1.00 96.38 84 GLU A CA 1
ATOM 686 C C . GLU A 1 84 ? -25.131 -2.949 22.239 1.00 96.38 84 GLU A C 1
ATOM 688 O O . GLU A 1 84 ? -24.459 -2.766 21.228 1.00 96.38 84 GLU A O 1
ATOM 693 N N . LEU A 1 85 ? -25.855 -4.063 22.395 1.00 95.94 85 LEU A N 1
ATOM 694 C CA . LEU A 1 85 ? -25.886 -5.131 21.393 1.00 95.94 85 LEU A CA 1
ATOM 695 C C . LEU A 1 85 ? -26.399 -4.633 20.038 1.00 95.94 85 LEU A C 1
ATOM 697 O O . LEU A 1 85 ? -25.778 -4.913 19.017 1.00 95.94 85 LEU A O 1
ATOM 701 N N . LYS A 1 86 ? -27.490 -3.855 20.010 1.00 96.31 86 LYS A N 1
ATOM 702 C CA . LYS A 1 86 ? -28.002 -3.267 18.759 1.00 96.31 86 LYS A CA 1
ATOM 703 C C . LYS A 1 86 ? -27.000 -2.306 18.120 1.00 96.31 86 LYS A C 1
ATOM 705 O O . LYS A 1 86 ? -26.866 -2.293 16.894 1.00 96.31 86 LYS A O 1
ATOM 710 N N . ARG A 1 87 ? -26.305 -1.507 18.934 1.00 96.75 87 ARG A N 1
ATOM 711 C CA . ARG A 1 87 ? -25.254 -0.596 18.473 1.00 96.75 87 ARG A CA 1
ATOM 712 C C . ARG A 1 87 ? -24.113 -1.376 17.819 1.00 96.75 87 ARG A C 1
ATOM 714 O O . ARG A 1 87 ? -23.800 -1.094 16.665 1.00 96.75 87 ARG A O 1
ATOM 721 N N . LEU A 1 88 ? -23.555 -2.364 18.522 1.00 96.00 88 LEU A N 1
ATOM 722 C CA . LEU A 1 88 ? -22.462 -3.204 18.024 1.00 96.00 88 LEU A CA 1
ATOM 723 C C . LEU A 1 88 ? -22.869 -3.964 16.757 1.00 96.00 88 LEU A C 1
ATOM 725 O O . LEU A 1 88 ? -22.111 -4.018 15.796 1.00 96.00 88 LEU A O 1
ATOM 729 N N . GLN A 1 89 ? -24.094 -4.487 16.706 1.00 94.81 89 GLN A N 1
ATOM 730 C CA . GLN A 1 89 ? -24.612 -5.182 15.528 1.00 94.81 89 GLN A CA 1
ATOM 731 C C . GLN A 1 89 ? -24.699 -4.251 14.305 1.00 94.81 89 GLN A C 1
ATOM 733 O O . GLN A 1 89 ? -24.244 -4.611 13.221 1.00 94.81 89 GLN A O 1
ATOM 738 N N . SER A 1 90 ? -25.174 -3.017 14.504 1.00 92.94 90 SER A N 1
ATOM 739 C CA . SER A 1 90 ? -25.232 -1.991 13.451 1.00 92.94 90 SER A CA 1
ATOM 740 C C . SER A 1 90 ? -23.846 -1.500 13.011 1.00 92.94 90 SER A C 1
ATOM 742 O O . SER A 1 90 ? -23.692 -0.957 11.917 1.00 92.94 90 SER A O 1
ATOM 744 N N . GLU A 1 91 ? -22.842 -1.596 13.882 1.00 92.62 91 GLU A N 1
ATOM 745 C CA . GLU A 1 91 ? -21.444 -1.268 13.588 1.00 92.62 91 GLU A CA 1
ATOM 746 C C . GLU A 1 91 ? -20.796 -2.370 12.743 1.00 92.62 91 GLU A C 1
ATOM 748 O O . GLU A 1 91 ? -20.290 -2.082 11.661 1.00 92.62 91 GLU A O 1
ATOM 753 N N . ILE A 1 92 ? -20.970 -3.637 13.137 1.00 90.81 92 ILE A N 1
ATOM 754 C CA . ILE A 1 92 ? -20.527 -4.807 12.363 1.00 90.81 92 ILE A CA 1
ATOM 755 C C . ILE A 1 92 ? -21.147 -4.817 10.957 1.00 90.81 92 ILE A C 1
ATOM 757 O O . ILE A 1 92 ? -20.457 -5.084 9.973 1.00 90.81 92 ILE A O 1
ATOM 761 N N . GLU A 1 93 ? -22.444 -4.522 10.828 1.00 89.88 93 GLU A N 1
ATOM 762 C CA . GLU A 1 93 ? -23.115 -4.471 9.522 1.00 89.88 93 GLU A CA 1
ATOM 763 C C . GLU A 1 93 ? -22.608 -3.327 8.637 1.00 89.88 93 GLU A C 1
ATOM 765 O O . GLU A 1 93 ? -22.433 -3.525 7.431 1.00 89.88 93 GLU A O 1
ATOM 770 N N . ARG A 1 94 ? -22.302 -2.158 9.218 1.00 85.25 94 ARG A N 1
ATOM 771 C CA . ARG A 1 94 ? -21.674 -1.045 8.488 1.00 85.25 94 ARG A CA 1
ATOM 772 C C . ARG A 1 94 ? -20.280 -1.408 7.993 1.00 85.25 94 ARG A C 1
ATOM 774 O O . ARG A 1 94 ? -19.982 -1.170 6.821 1.00 85.25 94 ARG A O 1
ATOM 781 N N . ASP A 1 95 ? -19.464 -2.024 8.839 1.00 78.88 95 ASP A N 1
ATOM 782 C CA . ASP A 1 95 ? -18.111 -2.442 8.471 1.00 78.88 95 ASP A CA 1
ATOM 783 C C . ASP A 1 95 ? -18.147 -3.510 7.374 1.00 78.88 95 ASP A C 1
ATOM 785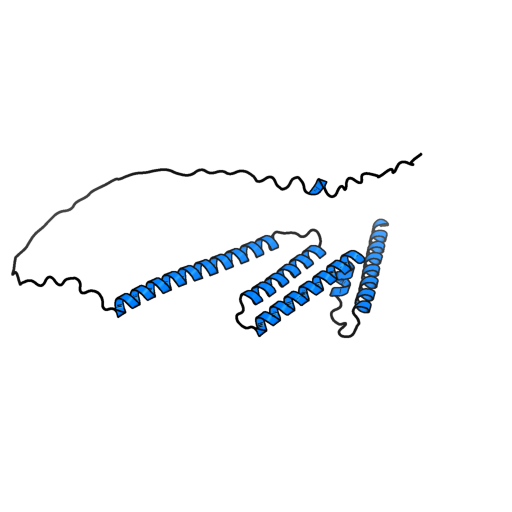 O O . ASP A 1 95 ? -17.447 -3.399 6.365 1.00 78.88 95 ASP A O 1
ATOM 789 N N . ARG A 1 96 ? -19.051 -4.491 7.489 1.00 79.75 96 ARG A N 1
ATOM 790 C CA . ARG A 1 96 ? -19.249 -5.528 6.467 1.00 79.75 96 ARG A CA 1
ATOM 791 C C . ARG A 1 96 ? -19.696 -4.944 5.124 1.00 79.75 96 ARG A C 1
ATOM 793 O O . ARG A 1 96 ? -19.192 -5.363 4.080 1.00 79.75 96 ARG A O 1
ATOM 800 N N . ALA A 1 97 ? -20.617 -3.980 5.130 1.00 74.19 97 ALA A N 1
ATOM 801 C CA . ALA A 1 97 ? -21.081 -3.309 3.915 1.00 74.19 97 ALA A CA 1
ATOM 802 C C . ALA A 1 97 ? -19.975 -2.452 3.269 1.00 74.19 97 ALA A C 1
ATOM 804 O O . ALA A 1 97 ? -19.797 -2.477 2.048 1.00 74.19 97 ALA A O 1
ATOM 805 N N . SER A 1 98 ? -19.191 -1.738 4.080 1.00 70.06 98 SER A N 1
ATOM 806 C CA . SER A 1 98 ? -18.026 -0.960 3.638 1.00 70.06 98 SER A CA 1
ATOM 807 C C . SER A 1 98 ? -16.967 -1.847 2.972 1.00 70.06 98 SER A C 1
ATOM 809 O O . SER A 1 98 ? -16.525 -1.570 1.854 1.00 70.06 98 SER A O 1
ATOM 811 N N . MET A 1 99 ? -16.620 -2.974 3.602 1.00 64.69 99 MET A N 1
ATOM 812 C CA . MET A 1 99 ? -15.655 -3.925 3.047 1.00 64.69 99 MET A CA 1
ATOM 813 C C . MET A 1 99 ? -16.151 -4.545 1.737 1.00 64.69 99 MET A C 1
ATOM 815 O O . MET A 1 99 ? -15.428 -4.531 0.743 1.00 64.69 99 MET A O 1
ATOM 819 N N . SER A 1 100 ? -17.400 -5.020 1.698 1.00 61.59 100 SER A N 1
ATOM 820 C CA . SER A 1 100 ? -17.981 -5.650 0.504 1.00 61.59 100 SER A CA 1
ATOM 821 C C . SER A 1 100 ? -18.076 -4.690 -0.689 1.00 61.59 100 SER A C 1
ATOM 823 O O . SER A 1 100 ? -17.786 -5.071 -1.823 1.00 61.59 100 SER A O 1
ATOM 825 N N . THR A 1 101 ? -18.432 -3.425 -0.453 1.00 61.84 101 THR A N 1
ATOM 826 C CA . THR A 1 101 ? -18.524 -2.420 -1.524 1.00 61.84 101 THR A CA 1
ATOM 827 C C . THR A 1 101 ? -17.158 -1.992 -2.056 1.00 61.84 101 THR A C 1
ATOM 829 O O . THR A 1 101 ? -17.025 -1.769 -3.263 1.00 61.84 101 THR A O 1
ATOM 832 N N . ARG A 1 102 ? -16.134 -1.896 -1.197 1.00 61.41 102 ARG A N 1
ATOM 833 C CA . ARG A 1 102 ? -14.752 -1.612 -1.616 1.00 61.41 102 ARG A CA 1
ATOM 834 C C . ARG A 1 102 ? -14.210 -2.744 -2.490 1.00 61.41 102 ARG A C 1
ATOM 836 O O . ARG A 1 102 ? -13.708 -2.469 -3.578 1.00 61.41 102 ARG A O 1
ATOM 843 N N . ASP A 1 103 ? -14.399 -3.990 -2.065 1.00 63.84 103 ASP A N 1
ATOM 844 C CA . ASP A 1 103 ? -13.912 -5.189 -2.759 1.00 63.84 103 ASP A CA 1
ATOM 845 C C . ASP A 1 103 ? -14.587 -5.391 -4.132 1.00 63.84 103 ASP A C 1
ATOM 847 O O . ASP A 1 103 ? -13.935 -5.671 -5.143 1.00 63.84 103 ASP A O 1
ATOM 851 N N . TRP A 1 104 ? -15.891 -5.106 -4.221 1.00 55.84 104 TRP A N 1
ATOM 852 C CA . TRP A 1 104 ? -16.636 -5.105 -5.484 1.00 55.84 104 TRP A CA 1
ATOM 853 C C . TRP A 1 104 ? -16.144 -4.036 -6.471 1.00 55.84 104 TRP A C 1
ATOM 855 O O . TRP A 1 104 ? -15.905 -4.330 -7.643 1.00 55.84 104 TRP A O 1
ATOM 865 N N . ARG A 1 105 ? -15.955 -2.789 -6.015 1.00 61.19 105 ARG A N 1
ATOM 866 C CA . ARG A 1 105 ? -15.497 -1.685 -6.883 1.00 61.19 105 ARG A CA 1
ATOM 867 C C . ARG A 1 105 ? -14.095 -1.930 -7.437 1.00 61.19 105 ARG A C 1
ATOM 869 O O . ARG A 1 105 ? -13.837 -1.592 -8.590 1.00 61.19 105 ARG A O 1
ATOM 876 N N . VAL A 1 106 ? -13.211 -2.525 -6.634 1.00 61.72 106 VAL A N 1
ATOM 877 C CA . VAL A 1 106 ? -11.867 -2.935 -7.071 1.00 61.72 106 VAL A CA 1
ATOM 878 C C . VAL A 1 106 ? -11.972 -4.037 -8.124 1.00 61.72 106 VAL A C 1
ATOM 880 O O . VAL A 1 106 ? -11.344 -3.938 -9.176 1.00 61.72 106 VAL A O 1
ATOM 883 N N . SER A 1 107 ? -12.811 -5.044 -7.872 1.00 63.19 107 SER A N 1
ATOM 884 C CA . SER A 1 107 ? -12.997 -6.196 -8.761 1.00 63.19 107 SER A CA 1
ATOM 885 C C . SER A 1 107 ? -13.598 -5.825 -10.121 1.00 63.19 107 SER A C 1
ATOM 887 O O . SER A 1 107 ? -13.303 -6.474 -11.121 1.00 63.19 107 SER A O 1
ATOM 889 N N . GLN A 1 108 ? -14.410 -4.765 -10.188 1.00 63.56 108 GLN A N 1
ATOM 890 C CA . GLN A 1 108 ? -14.996 -4.295 -11.447 1.00 63.56 108 GLN A CA 1
ATOM 891 C C . GLN A 1 108 ? -14.079 -3.374 -12.266 1.00 63.56 108 GLN A C 1
ATOM 893 O O . GLN A 1 108 ? -14.306 -3.204 -13.467 1.00 63.56 108 GLN A O 1
ATOM 898 N N . HIS A 1 109 ? -13.054 -2.759 -11.667 1.00 79.88 109 HIS A N 1
ATOM 899 C CA . HIS A 1 109 ? -12.232 -1.789 -12.385 1.00 79.88 109 HIS A CA 1
ATOM 900 C C . HIS A 1 109 ? -11.076 -2.459 -13.140 1.00 79.88 109 HIS A C 1
ATOM 902 O O . HIS A 1 109 ? -10.087 -2.910 -12.566 1.00 79.88 109 HIS A O 1
ATOM 908 N N . VAL A 1 110 ? -11.133 -2.404 -14.474 1.00 86.00 110 VAL A N 1
ATOM 909 C CA . VAL A 1 110 ? -9.992 -2.761 -15.329 1.00 86.00 110 VAL A CA 1
ATOM 910 C C . VAL A 1 110 ? -9.047 -1.568 -15.458 1.00 86.00 110 VAL A C 1
ATOM 912 O O . VAL A 1 110 ? -9.413 -0.517 -15.987 1.00 86.00 110 VAL A O 1
ATOM 915 N N . PHE A 1 111 ? -7.815 -1.715 -14.978 1.00 84.81 111 PHE A N 1
ATOM 916 C CA . PHE A 1 111 ? -6.790 -0.687 -15.131 1.00 84.81 111 PHE A CA 1
ATOM 917 C C . PHE A 1 111 ? -6.215 -0.710 -16.546 1.00 84.81 111 PHE A C 1
ATOM 919 O O . PHE A 1 111 ? -5.645 -1.708 -16.978 1.00 84.81 111 PHE A O 1
ATOM 926 N N . LYS A 1 112 ? -6.276 0.430 -17.244 1.00 89.50 112 LYS A N 1
ATOM 927 C CA . LYS A 1 112 ? -5.637 0.598 -18.561 1.00 89.50 112 LYS A CA 1
ATOM 928 C C . LYS A 1 112 ? -4.112 0.433 -18.508 1.00 89.50 112 LYS A C 1
ATOM 930 O O . LYS A 1 112 ? -3.503 -0.004 -19.478 1.00 89.50 112 LYS A O 1
ATOM 935 N N . TYR A 1 113 ? -3.496 0.815 -17.389 1.00 85.25 113 TYR A N 1
ATOM 936 C CA . TYR A 1 113 ? -2.048 0.790 -17.200 1.00 85.25 113 TYR A CA 1
ATOM 937 C C . TYR A 1 113 ? -1.687 -0.075 -15.992 1.00 85.25 113 TYR A C 1
ATOM 939 O O . TYR A 1 113 ? -2.161 0.180 -14.884 1.00 85.25 113 TYR A O 1
ATOM 947 N N . VAL A 1 114 ? -0.797 -1.051 -16.194 1.00 87.44 114 VAL A N 1
ATOM 948 C CA . VAL A 1 114 ? -0.330 -1.973 -15.141 1.00 87.44 114 VAL A CA 1
ATOM 949 C C . VAL A 1 114 ? 0.336 -1.219 -13.985 1.00 87.44 114 VAL A C 1
ATOM 951 O O . VAL A 1 114 ? 0.097 -1.543 -12.825 1.00 87.44 114 VAL A O 1
ATOM 954 N N . GLY A 1 115 ? 1.100 -0.160 -14.282 1.00 87.69 115 GLY A N 1
ATOM 955 C CA . GLY A 1 115 ? 1.695 0.709 -13.261 1.00 87.69 115 GLY A CA 1
ATOM 956 C C . GLY A 1 115 ? 0.649 1.328 -12.330 1.00 87.69 115 GLY A C 1
ATOM 957 O O . GLY A 1 115 ? 0.791 1.260 -11.113 1.00 87.69 115 GLY A O 1
ATOM 958 N N . ASN A 1 116 ? -0.461 1.830 -12.880 1.00 89.25 116 ASN A N 1
ATOM 959 C CA . ASN A 1 116 ? -1.541 2.417 -12.081 1.00 89.25 116 ASN A CA 1
ATOM 960 C C . ASN A 1 116 ? -2.238 1.375 -11.204 1.00 89.25 116 ASN A C 1
ATOM 962 O O . ASN A 1 116 ? -2.565 1.681 -10.060 1.00 89.25 116 ASN A O 1
ATOM 966 N N . LYS A 1 117 ? -2.420 0.147 -11.712 1.00 90.25 117 LYS A N 1
ATOM 967 C CA . LYS A 1 117 ? -2.949 -0.969 -10.918 1.00 90.25 117 LYS A CA 1
ATOM 968 C C . LYS A 1 117 ? -2.077 -1.224 -9.688 1.00 90.25 117 LYS A C 1
ATOM 970 O O . LYS A 1 117 ? -2.578 -1.206 -8.570 1.00 90.25 117 LYS A O 1
ATOM 975 N N . LYS A 1 118 ? -0.763 -1.358 -9.893 1.00 88.69 118 LYS A N 1
ATOM 976 C CA . LYS A 1 118 ? 0.210 -1.583 -8.812 1.00 88.69 118 LYS A CA 1
ATOM 977 C C . LYS A 1 118 ? 0.190 -0.454 -7.775 1.00 88.69 118 LYS A C 1
ATOM 979 O O . LYS A 1 118 ? 0.224 -0.711 -6.578 1.00 88.69 118 LYS A O 1
ATOM 984 N N . GLN A 1 119 ? 0.097 0.804 -8.215 1.00 91.19 119 GLN A N 1
ATOM 985 C CA . GLN A 1 119 ? -0.003 1.952 -7.301 1.00 91.19 119 GLN A CA 1
ATOM 986 C C . GLN A 1 119 ? -1.308 1.956 -6.501 1.00 91.19 119 GLN A C 1
ATOM 988 O O . GLN A 1 119 ? -1.313 2.321 -5.329 1.00 91.19 119 GLN A O 1
ATOM 993 N N . TYR A 1 120 ? -2.412 1.554 -7.125 1.00 91.00 120 TYR A N 1
ATOM 994 C CA . TYR A 1 120 ? -3.698 1.442 -6.453 1.00 91.00 120 TYR A CA 1
ATOM 995 C C . TYR A 1 120 ? -3.693 0.338 -5.385 1.00 91.00 120 TYR A C 1
ATOM 997 O O . TYR A 1 120 ? -4.127 0.573 -4.260 1.00 91.00 120 TYR A O 1
ATOM 1005 N N . GLU A 1 121 ? -3.142 -0.835 -5.703 1.00 90.69 121 GLU A N 1
ATOM 1006 C CA . GLU A 1 121 ? -2.968 -1.939 -4.748 1.00 90.69 121 GLU A CA 1
ATOM 1007 C C . GLU A 1 121 ? -2.091 -1.512 -3.557 1.00 90.69 121 GLU A C 1
ATOM 1009 O O . GLU A 1 121 ? -2.458 -1.732 -2.402 1.00 90.69 121 GLU A O 1
ATOM 1014 N N . LEU A 1 122 ? -0.986 -0.805 -3.817 1.00 91.62 122 LEU A N 1
ATOM 1015 C CA . LEU A 1 122 ? -0.127 -0.261 -2.763 1.00 91.62 122 LEU A CA 1
ATOM 1016 C C . LEU A 1 122 ? -0.865 0.764 -1.881 1.00 91.62 122 LEU A C 1
ATOM 1018 O O . LEU A 1 122 ? -0.738 0.728 -0.658 1.00 91.62 122 LEU A O 1
ATOM 1022 N N . ASN A 1 123 ? -1.672 1.651 -2.476 1.00 94.06 123 ASN A N 1
ATOM 1023 C CA . ASN A 1 123 ? -2.499 2.598 -1.722 1.00 94.06 123 ASN A CA 1
ATOM 1024 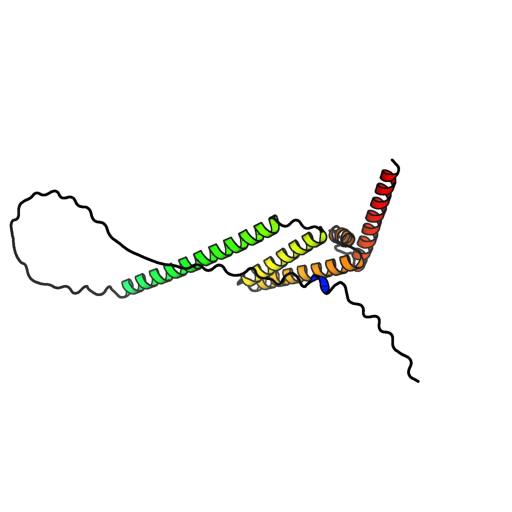C C . ASN A 1 123 ? -3.499 1.876 -0.808 1.00 94.06 123 ASN A C 1
ATOM 1026 O O . ASN A 1 123 ? -3.711 2.314 0.323 1.00 94.06 123 ASN A O 1
ATOM 1030 N N . ASN A 1 124 ? -4.093 0.772 -1.270 1.00 92.94 124 ASN A N 1
ATOM 1031 C CA . ASN A 1 124 ? -4.968 -0.043 -0.432 1.00 92.94 124 ASN A CA 1
ATOM 1032 C C . ASN A 1 124 ? -4.202 -0.646 0.744 1.00 92.94 124 ASN A C 1
ATOM 1034 O O . ASN A 1 124 ? -4.653 -0.500 1.874 1.00 92.94 124 ASN A O 1
ATOM 1038 N N . SER A 1 125 ? -3.008 -1.195 0.504 1.00 93.31 125 SER A N 1
ATOM 1039 C CA . SER A 1 125 ? -2.166 -1.706 1.586 1.00 93.31 125 SER A CA 1
ATOM 1040 C C . SER A 1 125 ? -1.813 -0.625 2.614 1.00 93.31 125 SER A C 1
ATOM 1042 O O . SER A 1 125 ? -1.799 -0.918 3.806 1.00 93.31 125 SER A O 1
ATOM 1044 N N . ILE A 1 126 ? -1.542 0.615 2.188 1.00 94.62 126 ILE A N 1
ATOM 1045 C CA . ILE A 1 126 ? -1.297 1.743 3.105 1.00 94.62 126 ILE A CA 1
ATOM 1046 C C . ILE A 1 126 ? -2.549 2.038 3.937 1.00 94.62 126 ILE A C 1
ATOM 1048 O O . ILE A 1 126 ? -2.452 2.183 5.155 1.00 94.62 126 ILE A O 1
ATOM 1052 N N . ALA A 1 127 ? -3.720 2.102 3.298 1.00 93.69 127 ALA A N 1
ATOM 1053 C CA . ALA A 1 127 ? -4.985 2.328 3.990 1.00 93.69 127 ALA A CA 1
ATOM 1054 C C . ALA A 1 127 ? -5.270 1.232 5.027 1.00 93.69 127 ALA A C 1
ATOM 1056 O O . ALA A 1 127 ? -5.702 1.542 6.133 1.00 93.69 127 ALA A O 1
ATOM 1057 N N . ASP A 1 128 ? -4.950 -0.024 4.718 1.00 93.94 128 ASP A N 1
ATOM 1058 C CA . ASP A 1 128 ? -5.134 -1.137 5.648 1.00 93.94 128 ASP A CA 1
ATOM 1059 C C . AS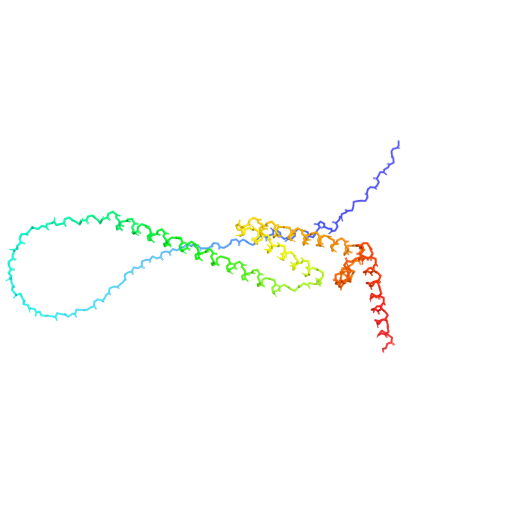P A 1 128 ? -4.188 -1.017 6.856 1.00 93.94 128 ASP A C 1
ATOM 1061 O O . ASP A 1 128 ? -4.605 -1.248 7.989 1.00 93.94 128 ASP A O 1
ATOM 1065 N N . LYS A 1 129 ? -2.937 -0.566 6.663 1.00 96.44 129 LYS A N 1
ATOM 1066 C CA . LYS A 1 129 ? -2.024 -0.267 7.786 1.00 96.44 129 LYS A CA 1
ATOM 1067 C C . LYS A 1 129 ? -2.529 0.878 8.662 1.00 96.44 129 LYS A C 1
ATOM 1069 O O . LYS A 1 129 ? -2.416 0.795 9.883 1.00 96.44 129 LYS A O 1
ATOM 1074 N N . ILE A 1 130 ? -3.108 1.917 8.060 1.00 95.38 130 ILE A N 1
ATOM 1075 C CA . ILE A 1 130 ? -3.738 3.016 8.803 1.00 95.38 130 ILE A CA 1
ATOM 1076 C C . ILE A 1 130 ? -4.940 2.494 9.594 1.00 95.38 130 ILE A C 1
ATOM 1078 O O . ILE A 1 130 ? -5.062 2.805 10.774 1.00 95.38 130 ILE A O 1
ATOM 1082 N N . GLN A 1 131 ? -5.786 1.658 8.988 1.00 93.12 131 GLN A N 1
ATOM 1083 C CA . GLN A 1 131 ? -6.940 1.078 9.669 1.00 93.12 131 GLN A CA 1
ATOM 1084 C C . GLN A 1 131 ? -6.516 0.232 10.873 1.00 93.12 131 GLN A C 1
ATOM 1086 O O . GLN A 1 131 ? -7.061 0.417 11.956 1.00 93.12 131 GLN A O 1
ATOM 1091 N N . VAL A 1 132 ? -5.500 -0.624 10.714 1.00 93.75 132 VAL A N 1
ATOM 1092 C CA . VAL A 1 132 ? -4.922 -1.391 11.829 1.00 93.75 132 VAL A CA 1
ATOM 1093 C C . VAL A 1 132 ? -4.455 -0.451 12.943 1.00 93.75 132 VAL A C 1
ATOM 1095 O O . VAL A 1 132 ? -4.791 -0.663 14.103 1.00 93.75 132 VAL A O 1
ATOM 1098 N N . ALA A 1 133 ? -3.739 0.625 12.609 1.00 95.50 133 ALA A N 1
ATOM 1099 C CA . ALA A 1 133 ? -3.286 1.598 13.602 1.00 95.50 133 ALA A CA 1
ATOM 1100 C C . ALA A 1 133 ? -4.443 2.301 14.341 1.00 95.50 133 ALA A C 1
ATOM 1102 O O . ALA A 1 133 ? -4.297 2.620 15.519 1.00 95.50 133 ALA A O 1
ATOM 1103 N N . LEU A 1 134 ? -5.577 2.535 13.671 1.00 94.44 134 LEU A N 1
ATOM 1104 C CA . LEU A 1 134 ? -6.768 3.146 14.270 1.00 94.44 134 LEU A CA 1
ATOM 1105 C C . LEU A 1 134 ? -7.519 2.189 15.203 1.00 94.44 134 LEU A C 1
ATOM 1107 O O . LEU A 1 134 ? -8.061 2.630 16.212 1.00 94.44 134 LEU A O 1
ATOM 1111 N N . THR A 1 135 ? -7.567 0.896 14.875 1.00 93.25 135 THR A N 1
ATOM 1112 C CA . THR A 1 135 ? -8.315 -0.102 15.656 1.00 93.25 135 THR A CA 1
ATOM 1113 C C . THR A 1 135 ? -7.514 -0.691 16.811 1.00 93.25 135 THR A C 1
ATOM 1115 O O . THR A 1 135 ? -8.092 -1.210 17.763 1.00 93.25 135 THR A O 1
ATOM 1118 N N . THR A 1 136 ? -6.185 -0.642 16.740 1.00 94.25 136 THR A N 1
ATOM 1119 C CA . THR A 1 136 ? -5.324 -1.277 17.735 1.00 94.25 136 THR A CA 1
ATOM 1120 C C . THR A 1 136 ? -5.126 -0.401 18.973 1.00 94.25 136 THR A C 1
ATOM 1122 O O . THR A 1 136 ? -4.634 0.729 18.907 1.00 94.25 136 THR A O 1
ATOM 1125 N N . THR A 1 137 ? -5.453 -0.960 20.139 1.00 94.38 137 THR A N 1
ATOM 1126 C CA . THR A 1 137 ? -5.240 -0.311 21.443 1.00 94.38 137 THR A CA 1
ATOM 1127 C C . THR A 1 137 ? -3.769 -0.347 21.869 1.00 94.38 137 THR A C 1
ATOM 1129 O O . THR A 1 137 ? -3.275 0.622 22.447 1.00 94.38 137 THR A O 1
ATOM 1132 N N . ASP A 1 138 ? -3.058 -1.426 21.526 1.00 97.06 138 ASP A N 1
ATOM 1133 C CA . ASP A 1 138 ? -1.637 -1.606 21.830 1.00 97.06 138 ASP A CA 1
ATOM 1134 C C . ASP A 1 138 ? -0.749 -0.572 21.112 1.00 97.06 138 ASP A C 1
ATOM 1136 O O . ASP A 1 138 ? -0.793 -0.399 19.891 1.00 97.06 138 ASP A O 1
ATOM 1140 N N . GLU A 1 139 ? 0.073 0.140 21.881 1.00 96.19 139 GLU A N 1
ATOM 1141 C CA . GLU A 1 139 ? 0.892 1.238 21.366 1.00 96.19 139 GLU A CA 1
ATOM 1142 C C . GLU A 1 139 ? 2.029 0.768 20.455 1.00 96.19 139 GLU A C 1
ATOM 1144 O O . GLU A 1 139 ? 2.334 1.429 19.455 1.00 96.19 139 GLU A O 1
ATOM 1149 N N . GLN A 1 140 ? 2.636 -0.380 20.761 1.00 96.31 140 GLN A N 1
ATOM 1150 C CA . GLN A 1 140 ? 3.748 -0.919 19.983 1.00 96.31 140 GLN A CA 1
ATOM 1151 C C . GLN A 1 140 ? 3.264 -1.369 18.604 1.00 96.31 140 GLN A C 1
ATOM 1153 O O . GLN A 1 140 ? 3.844 -0.990 17.586 1.00 96.31 140 GLN A O 1
ATOM 1158 N N . GLN A 1 141 ? 2.153 -2.102 18.553 1.00 94.94 141 GLN A N 1
ATOM 1159 C CA . GLN A 1 141 ? 1.509 -2.536 17.318 1.00 94.94 141 GLN A CA 1
ATOM 1160 C C . GLN A 1 141 ? 0.987 -1.356 16.497 1.00 94.94 141 GLN A C 1
ATOM 1162 O O . GLN A 1 141 ? 1.186 -1.327 15.281 1.00 94.94 141 GLN A O 1
ATOM 1167 N N . ARG A 1 142 ? 0.376 -0.351 17.141 1.00 97.19 142 ARG A N 1
ATOM 1168 C CA . ARG A 1 142 ? -0.046 0.886 16.467 1.00 97.19 142 ARG A CA 1
ATOM 1169 C C . ARG A 1 142 ? 1.145 1.597 15.823 1.00 97.19 142 ARG A C 1
ATOM 1171 O O . ARG A 1 142 ? 1.087 1.960 14.650 1.00 97.19 142 ARG A O 1
ATOM 1178 N N . THR A 1 143 ? 2.247 1.740 16.555 1.00 97.31 143 THR A N 1
ATOM 1179 C CA . THR A 1 143 ? 3.473 2.375 16.049 1.00 97.31 143 THR A CA 1
ATOM 1180 C C . THR A 1 143 ? 4.104 1.568 14.915 1.00 97.31 143 THR A C 1
ATOM 1182 O O . THR A 1 143 ? 4.497 2.139 13.897 1.00 97.31 143 THR A O 1
ATOM 1185 N N . ALA A 1 144 ? 4.153 0.240 15.034 1.00 97.25 144 ALA A N 1
ATOM 1186 C CA . ALA A 1 144 ? 4.638 -0.644 13.978 1.00 97.25 144 ALA A CA 1
ATOM 1187 C C . ALA A 1 144 ? 3.791 -0.527 12.698 1.00 97.25 144 ALA A C 1
ATOM 1189 O O . ALA A 1 144 ? 4.345 -0.405 11.606 1.00 97.25 144 ALA A O 1
ATOM 1190 N N . ALA A 1 145 ? 2.461 -0.491 12.823 1.00 96.88 145 ALA A N 1
ATOM 1191 C CA . ALA A 1 145 ? 1.553 -0.319 11.692 1.00 96.88 145 ALA A CA 1
ATOM 1192 C C . ALA A 1 145 ? 1.751 1.036 10.991 1.00 96.88 145 ALA A C 1
ATOM 1194 O O . ALA A 1 145 ? 1.838 1.086 9.762 1.00 96.88 145 ALA A O 1
ATOM 1195 N N . LEU A 1 146 ? 1.902 2.125 11.753 1.00 97.50 146 LEU A N 1
ATOM 1196 C CA . LEU A 1 146 ? 2.189 3.454 11.201 1.00 97.50 146 LEU A CA 1
ATOM 1197 C C . LEU A 1 146 ? 3.552 3.513 10.501 1.00 97.50 146 LEU A C 1
ATOM 1199 O O . LEU A 1 146 ? 3.659 4.070 9.407 1.00 97.50 146 LEU A O 1
ATOM 1203 N N . ASN A 1 147 ? 4.586 2.918 11.099 1.00 97.56 147 ASN A N 1
ATOM 1204 C CA . ASN A 1 147 ? 5.918 2.859 10.501 1.00 97.56 147 ASN A CA 1
ATOM 1205 C C . ASN A 1 147 ? 5.915 2.063 9.194 1.00 97.56 147 ASN A C 1
ATOM 1207 O O . ASN A 1 147 ? 6.512 2.503 8.211 1.00 97.56 147 ASN A O 1
ATOM 1211 N N . GLU A 1 148 ? 5.191 0.947 9.146 1.00 96.31 148 GLU A N 1
ATOM 1212 C CA . GLU A 1 148 ? 5.040 0.168 7.920 1.00 96.31 148 GLU A CA 1
ATOM 1213 C C . GLU A 1 148 ? 4.258 0.943 6.848 1.00 96.31 148 GLU A C 1
ATOM 1215 O O . GLU A 1 148 ? 4.675 0.993 5.691 1.00 96.31 148 GLU A O 1
ATOM 1220 N N . GLY A 1 149 ? 3.183 1.643 7.226 1.00 96.94 149 GLY A N 1
ATOM 1221 C CA . GLY A 1 149 ? 2.464 2.544 6.319 1.00 96.94 149 GLY A CA 1
ATOM 1222 C C . GLY A 1 149 ? 3.366 3.648 5.747 1.00 96.94 149 GLY A C 1
ATOM 1223 O O . GLY A 1 149 ? 3.351 3.908 4.542 1.00 96.94 149 GLY A O 1
ATOM 1224 N N . LYS A 1 150 ? 4.219 4.253 6.584 1.00 97.06 150 LYS A N 1
ATOM 1225 C CA . LYS A 1 150 ? 5.220 5.246 6.160 1.00 97.06 150 LYS A CA 1
ATOM 1226 C C . LYS A 1 150 ? 6.253 4.643 5.205 1.00 97.06 150 LYS A C 1
ATOM 1228 O O . LYS A 1 150 ? 6.606 5.281 4.212 1.00 97.06 150 LYS A O 1
ATOM 1233 N N . ARG A 1 151 ? 6.724 3.420 5.473 1.00 95.88 151 ARG A N 1
ATOM 1234 C CA . ARG A 1 151 ? 7.661 2.692 4.602 1.00 95.88 151 ARG A CA 1
ATOM 1235 C C . ARG A 1 151 ? 7.061 2.478 3.210 1.00 95.88 151 ARG A C 1
ATOM 1237 O O . ARG A 1 151 ? 7.697 2.842 2.222 1.00 95.88 151 ARG A O 1
ATOM 1244 N N . LEU A 1 152 ? 5.826 1.980 3.141 1.00 95.06 152 LEU A N 1
ATOM 1245 C CA . LEU A 1 152 ? 5.090 1.771 1.888 1.00 95.06 152 LEU A CA 1
ATOM 1246 C C . LEU A 1 152 ? 4.882 3.081 1.114 1.00 95.06 152 LEU A C 1
ATOM 1248 O O . LEU A 1 152 ? 5.046 3.115 -0.105 1.00 95.06 152 LEU A O 1
ATOM 1252 N N . LEU A 1 153 ? 4.576 4.185 1.802 1.00 96.06 153 LEU A N 1
ATOM 1253 C CA . LEU A 1 153 ? 4.428 5.495 1.163 1.00 96.06 153 LEU A CA 1
ATOM 1254 C C . LEU A 1 153 ? 5.749 6.004 0.560 1.00 96.06 153 LEU A C 1
ATOM 1256 O O . LEU A 1 153 ? 5.763 6.550 -0.545 1.00 96.06 153 LEU A O 1
ATOM 1260 N N . ASN A 1 154 ? 6.868 5.813 1.258 1.00 94.19 154 ASN A N 1
ATOM 1261 C CA . ASN A 1 154 ? 8.185 6.183 0.740 1.00 94.19 154 ASN A CA 1
ATOM 1262 C C . ASN A 1 154 ? 8.559 5.347 -0.491 1.00 94.19 154 ASN A C 1
ATOM 1264 O O . ASN A 1 154 ? 9.036 5.890 -1.490 1.00 94.19 154 ASN A O 1
ATOM 1268 N N . GLU A 1 155 ? 8.290 4.041 -0.444 1.00 92.12 155 GLU A N 1
ATOM 1269 C CA . GLU A 1 155 ? 8.475 3.125 -1.571 1.00 92.12 155 GLU A CA 1
ATOM 1270 C C . GLU A 1 155 ? 7.632 3.551 -2.784 1.00 92.12 155 GLU A C 1
ATOM 1272 O O . GLU A 1 155 ? 8.146 3.660 -3.901 1.00 92.12 155 GLU A O 1
ATOM 1277 N N . ARG A 1 156 ? 6.365 3.921 -2.556 1.00 94.19 156 ARG A N 1
ATOM 1278 C CA . ARG A 1 156 ? 5.470 4.491 -3.574 1.00 94.19 156 ARG A CA 1
ATOM 1279 C C . ARG A 1 156 ? 6.087 5.693 -4.276 1.00 94.19 156 ARG A C 1
ATOM 1281 O O . ARG A 1 156 ? 6.146 5.745 -5.504 1.00 94.19 156 ARG A O 1
ATOM 1288 N N . ASN A 1 157 ? 6.530 6.673 -3.492 1.00 94.81 157 ASN A N 1
ATOM 1289 C CA . ASN A 1 157 ? 7.056 7.927 -4.017 1.00 94.81 157 ASN A CA 1
ATOM 1290 C C . ASN A 1 157 ? 8.337 7.688 -4.822 1.00 94.81 157 ASN A C 1
ATOM 1292 O O . ASN A 1 157 ? 8.505 8.285 -5.886 1.00 94.81 157 ASN A O 1
ATOM 1296 N N . LYS A 1 158 ? 9.191 6.754 -4.381 1.00 92.56 158 LYS A N 1
ATOM 1297 C CA . LYS A 1 158 ? 10.355 6.317 -5.159 1.00 92.56 158 LYS A CA 1
ATOM 1298 C C . LYS A 1 158 ? 9.934 5.734 -6.510 1.00 92.56 158 LYS A C 1
ATOM 1300 O O . LYS A 1 158 ? 10.471 6.145 -7.536 1.00 92.56 158 LYS A O 1
ATOM 1305 N N . HIS A 1 159 ? 8.963 4.822 -6.531 1.00 93.31 159 HIS A N 1
ATOM 1306 C CA . HIS A 1 159 ? 8.475 4.220 -7.774 1.00 93.31 159 HIS A CA 1
ATOM 1307 C C . HIS A 1 159 ? 7.886 5.252 -8.740 1.00 93.31 159 HIS A C 1
ATOM 1309 O O . HIS A 1 159 ? 8.165 5.179 -9.934 1.00 93.31 159 HIS A O 1
ATOM 1315 N N . ILE A 1 160 ? 7.135 6.238 -8.243 1.00 93.56 160 ILE A N 1
ATOM 1316 C CA . ILE A 1 160 ? 6.588 7.321 -9.074 1.00 93.56 160 ILE A CA 1
ATOM 1317 C C . ILE A 1 160 ? 7.714 8.150 -9.698 1.00 93.56 160 ILE A C 1
ATOM 1319 O O . ILE A 1 160 ? 7.707 8.364 -10.907 1.00 93.56 160 ILE A O 1
ATOM 1323 N N . LEU A 1 161 ? 8.707 8.570 -8.909 1.00 94.69 161 LEU A N 1
ATOM 1324 C CA . LEU A 1 161 ? 9.844 9.345 -9.420 1.00 94.69 161 LEU A CA 1
ATOM 1325 C C . LEU A 1 161 ? 10.677 8.550 -10.435 1.00 94.69 161 LEU A C 1
ATOM 1327 O O . LEU A 1 161 ? 11.125 9.094 -11.446 1.00 94.69 161 LEU A O 1
ATOM 1331 N N . LEU A 1 162 ? 10.872 7.253 -10.190 1.00 93.06 162 LEU A N 1
ATOM 1332 C CA . LEU A 1 162 ? 11.597 6.373 -11.101 1.00 93.06 162 LEU A CA 1
ATOM 1333 C C . LEU A 1 162 ? 10.825 6.168 -12.414 1.00 93.06 162 LEU A C 1
ATOM 1335 O O . LEU A 1 162 ? 11.424 6.229 -13.489 1.00 93.06 162 LEU A O 1
ATOM 1339 N N . ALA A 1 163 ? 9.504 5.983 -12.334 1.00 93.88 163 ALA A N 1
ATOM 1340 C CA . ALA A 1 163 ? 8.631 5.876 -13.498 1.00 93.88 163 ALA A CA 1
ATOM 1341 C C . ALA A 1 163 ? 8.592 7.174 -14.313 1.00 93.88 163 ALA A C 1
ATOM 1343 O O . ALA A 1 163 ? 8.654 7.107 -15.537 1.00 93.88 163 ALA A O 1
ATOM 1344 N N . GLU A 1 164 ? 8.541 8.334 -13.657 1.00 94.00 164 GLU A N 1
ATOM 1345 C CA . GLU A 1 164 ? 8.568 9.640 -14.325 1.00 94.00 164 GLU A CA 1
ATOM 1346 C C . GLU A 1 164 ? 9.858 9.819 -15.136 1.00 94.00 164 GLU A C 1
ATOM 1348 O O . GLU A 1 164 ? 9.833 10.245 -16.288 1.00 94.00 164 GLU A O 1
ATOM 1353 N N . LYS A 1 165 ? 11.003 9.430 -14.561 1.00 94.69 165 LYS A N 1
ATOM 1354 C CA . LYS A 1 165 ? 12.307 9.615 -15.208 1.00 94.69 165 LYS A CA 1
ATOM 1355 C C . LYS A 1 165 ? 12.629 8.557 -16.267 1.00 94.69 165 LYS A C 1
ATOM 1357 O O . LYS A 1 165 ? 13.273 8.873 -17.267 1.00 94.69 165 LYS A O 1
ATOM 1362 N N . PHE A 1 166 ? 12.249 7.298 -16.042 1.00 93.00 166 PHE A N 1
ATOM 1363 C CA . PHE A 1 166 ? 12.720 6.170 -16.857 1.00 93.00 166 PHE A CA 1
ATOM 1364 C C . PHE A 1 166 ? 11.617 5.244 -17.378 1.00 93.00 166 PHE A C 1
ATOM 1366 O O . PHE A 1 166 ? 11.905 4.384 -18.212 1.00 93.00 166 PHE A O 1
ATOM 1373 N N . GLY A 1 167 ? 10.366 5.423 -16.960 1.00 91.94 167 GLY A N 1
ATOM 1374 C CA . GLY A 1 167 ? 9.225 4.588 -17.335 1.00 91.94 167 GLY A CA 1
ATOM 1375 C C . GLY A 1 167 ? 8.937 3.437 -16.364 1.00 91.94 167 GLY A C 1
ATOM 1376 O O . GLY A 1 167 ? 9.777 3.028 -15.561 1.00 91.94 167 GLY A O 1
ATOM 1377 N N . TRP A 1 168 ? 7.713 2.908 -16.446 1.00 92.56 168 TRP A N 1
ATOM 1378 C CA . TRP A 1 168 ? 7.188 1.875 -15.539 1.00 92.56 168 TRP A CA 1
ATOM 1379 C C . TRP A 1 168 ? 7.894 0.519 -15.628 1.00 92.56 168 TRP A C 1
ATOM 1381 O O . TRP A 1 168 ? 8.010 -0.177 -14.631 1.00 92.56 168 TRP A O 1
ATOM 1391 N N . ASP A 1 169 ? 8.407 0.148 -16.789 1.00 91.81 169 ASP A N 1
ATOM 1392 C CA . ASP A 1 169 ? 9.239 -1.044 -16.988 1.00 91.81 169 ASP A CA 1
ATOM 1393 C C . ASP A 1 169 ? 10.562 -0.995 -16.203 1.00 91.81 169 ASP A C 1
ATOM 1395 O O . ASP A 1 169 ? 11.052 -2.026 -15.750 1.00 91.81 169 ASP A O 1
ATOM 1399 N N . THR A 1 170 ? 11.125 0.198 -15.983 1.00 93.56 170 THR A N 1
ATOM 1400 C CA . THR A 1 170 ? 12.290 0.364 -15.099 1.00 93.56 170 THR A CA 1
ATOM 1401 C C . THR A 1 170 ? 11.914 0.083 -13.648 1.00 93.56 170 THR A C 1
ATOM 1403 O O . THR A 1 170 ? 12.681 -0.556 -12.933 1.00 93.56 170 THR A O 1
ATOM 1406 N N . VAL A 1 171 ? 10.720 0.504 -13.216 1.00 92.12 171 VAL A N 1
ATOM 1407 C CA . VAL A 1 171 ? 10.191 0.165 -11.885 1.00 92.12 171 VAL A CA 1
ATOM 1408 C C . VAL A 1 171 ? 10.010 -1.343 -11.737 1.00 92.12 171 VAL A C 1
ATOM 1410 O O . VAL A 1 171 ? 10.331 -1.891 -10.689 1.00 92.12 171 VAL A O 1
ATOM 1413 N N . GLU A 1 172 ? 9.548 -2.031 -12.783 1.00 91.38 172 GLU A N 1
ATOM 1414 C CA . GLU A 1 172 ? 9.421 -3.492 -12.762 1.00 91.38 172 GLU A CA 1
ATOM 1415 C C . GLU A 1 172 ? 10.772 -4.185 -12.604 1.00 91.38 172 GLU A C 1
ATOM 1417 O O . GLU A 1 172 ? 10.894 -5.055 -11.747 1.00 91.38 172 GLU A O 1
ATOM 1422 N N . CYS A 1 173 ? 11.795 -3.760 -13.351 1.00 90.44 173 CYS A N 1
ATOM 1423 C CA . CYS A 1 173 ? 13.149 -4.299 -13.201 1.00 90.44 173 CYS A CA 1
ATOM 1424 C C . CYS A 1 173 ? 13.723 -4.001 -11.807 1.00 90.44 173 CYS A C 1
ATOM 1426 O O . CYS A 1 173 ? 14.342 -4.864 -11.195 1.00 90.44 173 CYS A O 1
ATOM 1428 N N . TYR A 1 174 ? 13.475 -2.797 -11.280 1.00 90.25 174 TYR A N 1
ATOM 1429 C CA . TYR A 1 174 ? 13.908 -2.407 -9.938 1.00 90.25 174 TYR A CA 1
ATOM 1430 C C . TYR A 1 174 ? 13.272 -3.290 -8.858 1.00 90.25 174 TYR A C 1
ATOM 1432 O O . TYR A 1 174 ? 13.983 -3.788 -7.987 1.00 90.25 174 TYR A O 1
ATOM 1440 N N . ALA A 1 175 ? 11.957 -3.513 -8.923 1.00 87.19 175 ALA A N 1
ATOM 1441 C CA . ALA A 1 175 ? 11.218 -4.315 -7.950 1.00 87.19 175 ALA A CA 1
ATOM 1442 C C . ALA A 1 175 ? 11.479 -5.826 -8.085 1.00 87.19 175 ALA A C 1
ATOM 1444 O O . ALA A 1 175 ? 11.371 -6.550 -7.100 1.00 87.19 175 ALA A O 1
ATOM 1445 N N . ALA A 1 176 ? 11.833 -6.302 -9.284 1.00 84.19 176 ALA A N 1
ATOM 1446 C CA . ALA A 1 176 ? 12.087 -7.714 -9.557 1.00 84.19 176 ALA A CA 1
ATOM 1447 C C . ALA A 1 176 ? 13.402 -8.240 -8.966 1.00 84.19 176 ALA A C 1
ATOM 1449 O O . ALA A 1 176 ? 13.531 -9.452 -8.846 1.00 84.19 176 ALA A O 1
ATOM 1450 N N . GLU A 1 177 ? 14.361 -7.381 -8.594 1.00 74.12 177 GLU A N 1
ATOM 1451 C CA . GLU A 1 177 ? 15.579 -7.805 -7.889 1.00 74.12 177 GLU A CA 1
ATOM 1452 C C . GLU A 1 177 ? 15.277 -8.058 -6.396 1.00 74.12 177 GLU A C 1
ATOM 1454 O O . GLU A 1 177 ? 15.186 -7.099 -5.621 1.00 74.12 177 GLU A O 1
ATOM 1459 N N . PRO A 1 178 ? 15.137 -9.320 -5.937 1.00 60.12 178 PRO A N 1
ATOM 1460 C CA . PRO A 1 178 ? 14.717 -9.619 -4.567 1.00 60.12 178 PRO A CA 1
ATOM 1461 C C . PRO A 1 178 ? 15.904 -9.629 -3.587 1.00 60.12 178 PRO A C 1
ATOM 1463 O O . PRO A 1 178 ? 15.707 -9.744 -2.383 1.00 60.12 178 PRO A O 1
ATOM 1466 N N . LEU A 1 179 ? 17.142 -9.558 -4.094 1.00 47.53 179 LEU A N 1
ATOM 1467 C CA . LEU A 1 179 ? 18.357 -9.998 -3.397 1.00 47.53 179 LEU A CA 1
ATOM 1468 C C . LEU A 1 179 ? 19.576 -9.122 -3.722 1.00 47.53 179 LEU A C 1
ATOM 1470 O O . LEU A 1 179 ? 20.654 -9.612 -4.034 1.00 47.53 179 LEU A O 1
ATOM 1474 N N . ALA A 1 180 ? 19.412 -7.811 -3.632 1.00 46.94 180 ALA A N 1
ATOM 1475 C CA . ALA A 1 180 ? 20.539 -6.921 -3.386 1.00 46.94 180 ALA A CA 1
ATOM 1476 C C . ALA A 1 180 ? 20.450 -6.471 -1.925 1.00 46.94 180 ALA A C 1
ATOM 1478 O O . ALA A 1 180 ? 20.057 -5.342 -1.644 1.00 46.94 180 ALA A O 1
ATOM 1479 N N . ALA A 1 181 ? 20.719 -7.383 -0.988 1.00 52.06 181 ALA A N 1
ATOM 1480 C CA . ALA A 1 181 ? 20.750 -7.059 0.443 1.00 52.06 181 ALA A CA 1
ATOM 1481 C C . ALA A 1 181 ? 21.917 -6.106 0.796 1.00 52.06 181 ALA A C 1
ATOM 1483 O O . ALA A 1 181 ? 21.958 -5.539 1.883 1.00 52.06 181 ALA A O 1
ATOM 1484 N N . ASP A 1 182 ? 22.840 -5.926 -0.145 1.00 58.50 182 ASP A N 1
ATOM 1485 C CA . ASP A 1 182 ? 24.149 -5.300 -0.018 1.00 58.50 182 ASP A CA 1
ATOM 1486 C C . ASP A 1 182 ? 24.482 -4.314 -1.159 1.00 58.50 182 ASP A C 1
ATOM 1488 O O . ASP A 1 182 ? 25.469 -3.584 -1.057 1.00 58.50 182 ASP A O 1
ATOM 1492 N N . ALA A 1 183 ? 23.676 -4.226 -2.230 1.00 65.88 183 ALA A N 1
ATOM 1493 C CA . ALA A 1 183 ? 23.909 -3.226 -3.278 1.00 65.88 183 ALA A CA 1
ATOM 1494 C C . ALA A 1 183 ? 23.276 -1.876 -2.921 1.00 65.88 183 ALA A C 1
ATOM 1496 O O . ALA A 1 183 ? 22.094 -1.792 -2.586 1.00 65.88 183 ALA A O 1
ATOM 1497 N N . ASP A 1 184 ? 24.063 -0.811 -3.077 1.00 84.00 184 ASP A N 1
ATOM 1498 C CA . ASP A 1 184 ? 23.591 0.562 -2.929 1.00 84.00 184 ASP A CA 1
ATOM 1499 C C . ASP A 1 184 ? 22.419 0.869 -3.880 1.00 84.00 184 ASP A C 1
ATOM 1501 O O . ASP A 1 184 ? 22.367 0.412 -5.029 1.00 84.00 184 ASP A O 1
ATOM 1505 N N . ASP A 1 185 ? 21.474 1.686 -3.414 1.00 85.50 185 ASP A N 1
ATOM 1506 C CA . ASP A 1 185 ? 20.241 1.987 -4.144 1.00 85.50 185 ASP A CA 1
ATOM 1507 C C . ASP A 1 185 ? 20.520 2.645 -5.507 1.00 85.50 185 ASP A C 1
ATOM 1509 O O . ASP A 1 185 ? 19.826 2.368 -6.491 1.00 85.50 185 ASP A O 1
ATOM 1513 N N . ALA A 1 186 ? 21.581 3.454 -5.617 1.00 86.56 186 ALA A N 1
ATOM 1514 C CA . ALA A 1 186 ? 21.968 4.060 -6.887 1.00 86.56 186 ALA A CA 1
ATOM 1515 C C . ALA A 1 186 ? 22.510 3.026 -7.887 1.00 86.56 186 ALA A C 1
ATOM 1517 O O . ALA A 1 186 ? 22.343 3.187 -9.100 1.00 86.56 186 ALA A O 1
ATOM 1518 N N . GLU A 1 187 ? 23.163 1.963 -7.411 1.00 88.62 187 GLU A N 1
ATOM 1519 C CA . GLU A 1 187 ? 23.589 0.843 -8.256 1.00 88.62 187 GLU A CA 1
ATOM 1520 C C . GLU A 1 187 ? 22.379 0.035 -8.731 1.00 88.62 187 GLU A C 1
ATOM 1522 O O . GLU A 1 187 ? 22.253 -0.244 -9.925 1.00 88.62 187 GLU A O 1
ATOM 1527 N N . ARG A 1 188 ? 21.432 -0.251 -7.831 1.00 88.00 188 ARG A N 1
ATOM 1528 C CA . ARG A 1 188 ? 20.185 -0.948 -8.174 1.00 88.00 188 ARG A CA 1
ATOM 1529 C C . ARG A 1 188 ? 19.384 -0.195 -9.240 1.00 88.00 188 ARG A C 1
ATOM 1531 O O . ARG A 1 188 ? 18.932 -0.791 -10.216 1.00 88.00 188 ARG A O 1
ATOM 1538 N N . ILE A 1 189 ? 19.270 1.130 -9.118 1.00 89.75 189 ILE A N 1
ATOM 1539 C CA . ILE A 1 189 ? 18.622 1.971 -10.137 1.00 89.75 189 ILE A CA 1
ATOM 1540 C C . ILE A 1 189 ? 19.372 1.893 -11.473 1.00 89.75 189 ILE A C 1
ATOM 1542 O O . ILE A 1 189 ? 18.743 1.739 -12.522 1.00 89.75 189 ILE A O 1
ATOM 1546 N N . ARG A 1 190 ? 20.710 1.973 -11.469 1.00 90.06 190 ARG A N 1
ATOM 1547 C CA . ARG A 1 190 ? 21.516 1.880 -12.699 1.00 90.06 190 ARG A CA 1
ATOM 1548 C C . ARG A 1 190 ? 21.325 0.540 -13.411 1.00 90.06 190 ARG A C 1
ATOM 1550 O O . ARG A 1 190 ? 21.138 0.534 -14.631 1.00 90.06 190 ARG A O 1
ATOM 1557 N N . LYS A 1 191 ? 21.312 -0.569 -12.667 1.00 90.94 191 LYS A N 1
ATOM 1558 C CA . LYS A 1 191 ? 21.030 -1.911 -13.199 1.00 90.94 191 LYS A CA 1
ATOM 1559 C C . LYS A 1 191 ? 19.632 -1.996 -13.797 1.00 90.94 191 LYS A C 1
ATOM 1561 O O . LYS A 1 191 ? 19.505 -2.353 -14.967 1.00 90.94 191 LYS A O 1
ATOM 1566 N N . ALA A 1 192 ? 18.612 -1.561 -13.058 1.00 91.75 192 ALA A N 1
ATOM 1567 C CA . ALA A 1 192 ? 17.228 -1.562 -13.526 1.00 91.75 192 ALA A CA 1
ATOM 1568 C C . ALA A 1 192 ? 17.042 -0.754 -14.823 1.00 91.75 192 ALA A C 1
ATOM 1570 O O . ALA A 1 192 ? 16.355 -1.202 -15.737 1.00 91.75 192 ALA A O 1
ATOM 1571 N N . VAL A 1 193 ? 17.692 0.411 -14.940 1.00 92.44 193 VAL A N 1
ATOM 1572 C CA . VAL A 1 193 ? 17.659 1.242 -16.159 1.00 92.44 193 VAL A CA 1
ATOM 1573 C C . VAL A 1 193 ? 18.353 0.554 -17.336 1.00 92.44 193 VAL A C 1
ATOM 1575 O O . VAL A 1 193 ? 17.904 0.670 -18.478 1.00 92.44 193 VAL A O 1
ATOM 1578 N N . LYS A 1 194 ? 19.478 -0.127 -17.096 1.00 92.94 194 LYS A N 1
ATOM 1579 C CA . LYS A 1 194 ? 20.190 -0.865 -18.147 1.00 92.94 194 LYS A CA 1
ATOM 1580 C C . LYS A 1 194 ? 19.351 -2.042 -18.645 1.00 92.94 194 LYS A C 1
ATOM 1582 O O . LYS A 1 194 ? 19.231 -2.233 -19.854 1.00 92.94 194 LYS A O 1
ATOM 1587 N N . GLU A 1 195 ? 18.753 -2.781 -17.720 1.00 91.44 195 GLU A N 1
ATOM 1588 C CA . GLU A 1 195 ? 17.931 -3.947 -18.020 1.00 91.44 195 GLU A CA 1
ATOM 1589 C C . GLU A 1 195 ? 16.644 -3.568 -18.759 1.00 91.44 195 GLU A C 1
ATOM 1591 O O . GLU A 1 195 ? 16.345 -4.135 -19.810 1.00 91.44 195 GLU A O 1
ATOM 1596 N N . SER A 1 196 ? 15.936 -2.532 -18.302 1.00 92.56 196 SER A N 1
ATOM 1597 C CA . SER A 1 196 ? 14.715 -2.064 -18.968 1.00 92.56 196 SER A CA 1
ATOM 1598 C C . SER A 1 196 ? 14.980 -1.615 -20.408 1.00 92.56 196 SER A C 1
ATOM 1600 O O . SER A 1 196 ? 14.226 -1.956 -21.324 1.00 92.56 196 SER A O 1
ATOM 1602 N N . LYS A 1 197 ? 16.103 -0.923 -20.653 1.00 91.81 197 LYS A N 1
ATOM 1603 C CA . LYS A 1 197 ? 16.549 -0.564 -22.009 1.00 91.81 197 LYS A CA 1
ATOM 1604 C C . LYS A 1 197 ? 16.801 -1.796 -22.876 1.00 91.81 197 LYS A C 1
ATOM 1606 O O . LYS A 1 197 ? 16.314 -1.829 -24.006 1.00 91.81 197 LYS A O 1
ATOM 1611 N N . ARG A 1 198 ? 17.496 -2.812 -22.350 1.00 91.38 198 ARG A N 1
ATOM 1612 C CA . ARG A 1 198 ? 17.752 -4.072 -23.065 1.00 91.38 198 ARG A CA 1
ATOM 1613 C C . ARG A 1 198 ? 16.443 -4.742 -23.488 1.00 91.38 198 ARG A C 1
ATOM 1615 O O . ARG A 1 198 ? 16.265 -5.021 -24.672 1.00 91.38 198 ARG A O 1
ATOM 1622 N N . ILE A 1 199 ? 15.494 -4.875 -22.561 1.00 88.31 199 ILE A N 1
ATOM 1623 C CA . ILE A 1 199 ? 14.170 -5.460 -22.822 1.00 88.31 199 ILE A CA 1
ATOM 1624 C C . ILE A 1 199 ? 13.415 -4.671 -23.903 1.00 88.31 199 ILE A C 1
ATOM 1626 O O . ILE A 1 199 ? 12.804 -5.256 -24.803 1.00 88.31 199 ILE A O 1
ATOM 1630 N N . ARG A 1 200 ? 13.440 -3.331 -23.854 1.00 88.62 200 ARG A N 1
ATOM 1631 C CA . ARG A 1 200 ? 12.802 -2.491 -24.886 1.00 88.62 200 ARG A CA 1
ATOM 1632 C C . ARG A 1 200 ? 13.423 -2.702 -26.263 1.00 88.62 200 ARG A C 1
ATOM 1634 O O . ARG A 1 200 ? 12.695 -2.736 -27.256 1.00 88.62 200 ARG A O 1
ATOM 1641 N N . ASP A 1 201 ? 14.743 -2.802 -26.339 1.00 89.06 201 ASP A N 1
ATOM 1642 C CA . ASP A 1 201 ? 15.447 -2.933 -27.611 1.00 89.06 201 ASP A CA 1
ATOM 1643 C C . ASP A 1 201 ? 15.283 -4.331 -28.219 1.00 89.06 201 ASP A C 1
ATOM 1645 O O . ASP A 1 201 ? 15.094 -4.447 -29.431 1.00 89.06 201 ASP A O 1
ATOM 1649 N N . GLU A 1 202 ? 15.245 -5.380 -27.397 1.00 87.88 202 GLU A N 1
ATOM 1650 C CA . GLU A 1 202 ? 14.895 -6.742 -27.823 1.00 87.88 202 GLU A CA 1
ATOM 1651 C C . GLU A 1 202 ? 13.469 -6.814 -28.381 1.00 87.88 202 GLU A C 1
ATOM 1653 O O . GLU A 1 202 ? 13.265 -7.326 -29.484 1.00 87.88 202 GLU A O 1
ATOM 1658 N N . LYS A 1 203 ? 12.491 -6.200 -27.699 1.00 85.00 203 LYS A N 1
ATOM 1659 C CA . LYS A 1 203 ? 11.108 -6.108 -28.201 1.00 85.00 203 LYS A CA 1
ATOM 1660 C C . LYS A 1 203 ? 11.033 -5.403 -29.555 1.00 85.00 203 LYS A C 1
ATOM 1662 O O . LYS A 1 203 ? 10.350 -5.878 -30.459 1.00 85.00 203 LYS A O 1
ATOM 1667 N N . LYS A 1 204 ? 11.760 -4.294 -29.733 1.00 83.56 204 LYS A N 1
ATOM 1668 C CA . LYS A 1 204 ? 11.812 -3.582 -31.022 1.00 83.56 204 LYS A CA 1
ATOM 1669 C C . LYS A 1 204 ? 12.424 -4.437 -32.130 1.00 83.56 204 LYS A C 1
ATOM 1671 O O . LYS A 1 204 ? 11.948 -4.364 -33.258 1.00 83.56 204 LYS A O 1
ATOM 1676 N N . LYS A 1 205 ? 13.470 -5.218 -31.838 1.00 79.75 205 LYS A N 1
ATOM 1677 C CA . LYS A 1 205 ? 14.089 -6.125 -32.818 1.00 79.75 205 LYS A CA 1
ATOM 1678 C C . LYS A 1 205 ? 13.125 -7.240 -33.225 1.00 79.75 205 LYS A C 1
ATOM 1680 O O . LYS A 1 205 ? 12.929 -7.427 -34.418 1.00 79.75 205 LYS A O 1
ATOM 1685 N N . GLY A 1 206 ? 12.460 -7.885 -32.265 1.00 72.38 206 GLY A N 1
ATOM 1686 C CA . GLY A 1 206 ? 11.471 -8.932 -32.547 1.00 72.38 206 GLY A CA 1
ATOM 1687 C C . GLY A 1 206 ? 10.295 -8.439 -33.397 1.00 72.38 206 GLY A C 1
ATOM 1688 O O . GLY A 1 206 ? 9.906 -9.101 -34.352 1.00 72.38 206 GLY A O 1
ATOM 1689 N N . ILE A 1 207 ? 9.786 -7.233 -33.121 1.00 71.12 207 ILE A N 1
ATOM 1690 C CA . ILE A 1 207 ? 8.716 -6.616 -33.925 1.00 71.12 207 ILE A CA 1
ATOM 1691 C C . ILE A 1 207 ? 9.190 -6.308 -35.349 1.00 71.12 207 ILE A C 1
ATOM 1693 O O . ILE A 1 207 ? 8.447 -6.534 -36.299 1.00 71.12 207 ILE A O 1
ATOM 1697 N N . ARG A 1 208 ? 10.425 -5.813 -35.520 1.00 69.50 208 ARG A N 1
ATOM 1698 C CA . ARG A 1 208 ? 10.984 -5.582 -36.860 1.00 69.50 208 ARG A CA 1
ATOM 1699 C C . ARG A 1 208 ? 11.100 -6.890 -37.628 1.00 69.50 208 ARG A C 1
ATOM 1701 O O . ARG A 1 208 ? 10.663 -6.927 -38.764 1.00 69.50 208 ARG A O 1
ATOM 1708 N N . THR A 1 209 ? 11.614 -7.956 -37.020 1.00 60.72 209 THR A N 1
ATOM 1709 C CA . THR A 1 209 ? 11.721 -9.262 -37.684 1.00 60.72 209 THR A CA 1
ATOM 1710 C C . THR A 1 209 ? 10.358 -9.797 -38.131 1.00 60.72 209 THR A C 1
ATOM 1712 O O . THR A 1 209 ? 10.261 -10.297 -39.242 1.00 60.72 209 THR A O 1
ATOM 1715 N N . LEU A 1 210 ? 9.298 -9.619 -37.335 1.00 61.53 210 LEU A N 1
ATOM 1716 C CA . LEU A 1 210 ? 7.935 -10.028 -37.705 1.00 61.53 210 LEU A CA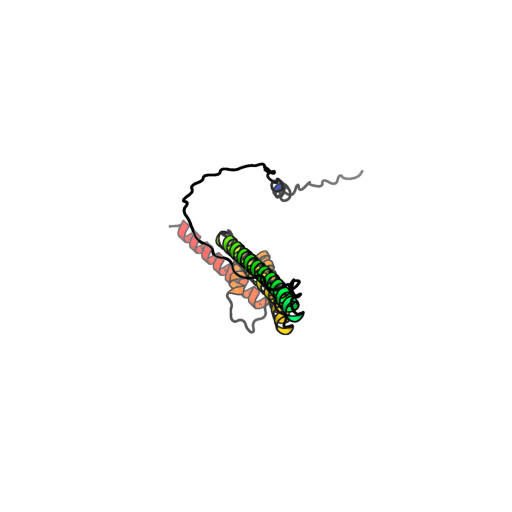 1
ATOM 1717 C C . LEU A 1 210 ? 7.285 -9.168 -38.801 1.00 61.53 210 LEU A C 1
ATOM 1719 O O . LEU A 1 210 ? 6.321 -9.610 -39.404 1.00 61.53 210 LEU A O 1
ATOM 1723 N N . HIS A 1 211 ? 7.770 -7.950 -39.055 1.00 55.53 211 HIS A N 1
ATOM 1724 C CA . HIS A 1 211 ? 7.252 -7.092 -40.130 1.00 55.53 211 HIS A CA 1
ATOM 1725 C C . HIS A 1 211 ? 7.877 -7.404 -41.504 1.00 55.53 211 HIS A C 1
ATOM 1727 O O . HIS A 1 211 ? 7.399 -6.910 -42.519 1.00 55.53 211 HIS A O 1
ATOM 1733 N N . TYR A 1 212 ? 8.955 -8.192 -41.531 1.00 49.47 212 TYR A N 1
ATOM 1734 C CA . TYR A 1 212 ? 9.658 -8.615 -42.749 1.00 49.47 212 TYR A CA 1
ATOM 1735 C C . TYR A 1 212 ? 9.358 -10.074 -43.148 1.00 49.47 212 TYR A C 1
ATOM 1737 O O . TYR A 1 212 ? 10.019 -10.597 -44.045 1.00 49.47 212 TYR A O 1
ATOM 1745 N N . ILE A 1 213 ? 8.392 -10.722 -42.488 1.00 49.91 213 ILE A N 1
ATOM 1746 C CA . ILE A 1 213 ? 7.867 -12.060 -42.811 1.00 49.91 213 ILE A CA 1
ATOM 1747 C C . ILE A 1 213 ? 6.415 -11.886 -43.248 1.00 49.91 213 ILE A C 1
ATOM 1749 O O . ILE A 1 213 ? 6.030 -12.525 -44.249 1.00 49.91 213 ILE A O 1
#

pLDDT: mean 72.87, std 23.46, range [29.56, 97.56]

Radius of gyration: 37.61 Å; chains: 1; bounding box: 99×78×96 Å

Foldseek 3Di:
DDDDDDDDPPPDPVVVVPPPPPDDDDDDDDDDDDDDDDDDDDDDDDDDDDDDDDDDDDDDPPDPPDDPPVVVVVVVVVVVVVVVVVVVVVVVVVVVVVVVVVVVVLVPDDDPDPLVNVLVVLVVLLVVLCVQLVPDPDPVSNVVSNVVSVVSVVLSVVQVVLCVVQRNQLSVQLVPCPDPPPDDPVVSSVRSSVVSVVVVVVVVVVVVVVVVD

Organism: Paramuricea clavata (NCBI:txid317549)